Protein AF-A0A8J2P8A8-F1 (afdb_monomer_lite)

pLDDT: mean 74.25, std 21.86, range [25.53, 98.62]

Structure (mmCIF, N/CA/C/O backbone):
data_AF-A0A8J2P8A8-F1
#
_entry.id   AF-A0A8J2P8A8-F1
#
loop_
_atom_site.group_PDB
_atom_site.id
_atom_site.type_symbol
_atom_site.label_atom_id
_atom_site.label_alt_id
_atom_site.label_comp_id
_atom_site.label_asym_id
_atom_site.label_entity_id
_atom_site.label_seq_id
_atom_site.pdbx_PDB_ins_code
_atom_site.Cartn_x
_atom_site.Cartn_y
_atom_site.Cartn_z
_atom_site.occupancy
_atom_site.B_iso_or_equiv
_atom_site.auth_seq_id
_atom_site.auth_comp_id
_atom_site.auth_asym_id
_atom_site.auth_atom_id
_atom_site.pdbx_PDB_model_num
ATOM 1 N N . MET A 1 1 ? 5.518 -0.922 23.453 1.00 39.34 1 MET A N 1
ATOM 2 C CA . MET A 1 1 ? 4.844 -0.496 22.209 1.00 39.34 1 MET A CA 1
ATOM 3 C C . MET A 1 1 ? 5.432 0.831 21.753 1.00 39.34 1 MET A C 1
ATOM 5 O O . MET A 1 1 ? 5.135 1.840 22.373 1.00 39.34 1 MET A O 1
ATOM 9 N N . ARG A 1 2 ? 6.312 0.827 20.741 1.00 40.75 2 ARG A N 1
ATOM 10 C CA . ARG A 1 2 ? 6.844 2.046 20.090 1.00 40.75 2 ARG A CA 1
ATOM 11 C C . ARG A 1 2 ? 6.276 2.257 18.673 1.00 40.75 2 ARG A C 1
ATOM 13 O O . ARG A 1 2 ? 6.610 3.237 18.029 1.00 40.75 2 ARG A O 1
ATOM 20 N N . LEU A 1 3 ? 5.409 1.358 18.199 1.00 42.31 3 LEU A N 1
ATOM 21 C CA . LEU A 1 3 ? 4.824 1.392 16.853 1.00 42.31 3 LEU A CA 1
ATOM 22 C C . LEU A 1 3 ? 3.958 2.647 16.571 1.00 42.31 3 LEU A C 1
ATOM 24 O O . LEU A 1 3 ? 4.123 3.218 15.496 1.00 42.31 3 LEU A O 1
ATOM 28 N N . PRO A 1 4 ? 3.128 3.153 17.516 1.00 45.84 4 PRO A N 1
ATOM 29 C CA . PRO A 1 4 ? 2.368 4.397 17.311 1.00 45.84 4 PRO A CA 1
ATOM 30 C C . PRO A 1 4 ? 3.275 5.621 17.123 1.00 45.84 4 PRO A C 1
ATOM 32 O O . PRO A 1 4 ? 3.026 6.454 16.253 1.00 45.84 4 PRO A O 1
ATOM 35 N N . ILE A 1 5 ? 4.384 5.649 17.872 1.00 45.84 5 ILE A N 1
ATOM 36 C CA . ILE A 1 5 ? 5.372 6.730 17.860 1.00 45.84 5 ILE A CA 1
ATOM 37 C C . ILE A 1 5 ? 6.007 6.837 16.472 1.00 45.84 5 ILE A C 1
ATOM 39 O O . ILE A 1 5 ? 6.039 7.919 15.906 1.00 45.84 5 ILE A O 1
ATOM 43 N N . TYR A 1 6 ? 6.448 5.728 15.870 1.00 48.53 6 TYR A N 1
ATOM 44 C CA . TYR A 1 6 ? 7.052 5.777 14.534 1.00 48.53 6 TYR A CA 1
ATOM 45 C C . TYR A 1 6 ? 6.039 6.122 13.430 1.00 48.53 6 TYR A C 1
ATOM 47 O O . TYR A 1 6 ? 6.411 6.827 12.500 1.00 48.53 6 TYR A O 1
ATOM 55 N N . CYS A 1 7 ? 4.772 5.691 13.533 1.00 51.53 7 CYS A N 1
ATOM 56 C CA . CYS A 1 7 ? 3.727 5.998 12.538 1.00 51.53 7 CYS A CA 1
ATOM 57 C C . CYS A 1 7 ? 3.516 7.501 12.442 1.00 51.53 7 CYS A C 1
ATOM 59 O O . CYS A 1 7 ? 3.570 8.084 11.363 1.00 51.53 7 CYS A O 1
ATOM 61 N N . LEU A 1 8 ? 3.302 8.125 13.596 1.00 53.50 8 LEU A N 1
ATOM 62 C CA . LEU A 1 8 ? 2.947 9.530 13.665 1.00 53.50 8 LEU A CA 1
ATOM 63 C C . LEU A 1 8 ? 4.182 10.428 13.560 1.00 53.50 8 LEU A C 1
ATOM 65 O O . LEU A 1 8 ? 4.055 11.521 13.029 1.00 53.50 8 LEU A O 1
ATOM 69 N N . LEU A 1 9 ? 5.378 9.964 13.947 1.00 50.50 9 LEU A N 1
ATOM 70 C CA . LEU A 1 9 ? 6.632 10.669 13.657 1.00 50.50 9 LEU A CA 1
ATOM 71 C C . LEU A 1 9 ? 6.962 10.674 12.163 1.00 50.50 9 LEU A C 1
ATOM 73 O O . LEU A 1 9 ? 7.309 11.729 11.652 1.00 50.50 9 LEU A O 1
ATOM 77 N N . LEU A 1 10 ? 6.789 9.557 11.444 1.00 54.47 10 LEU A N 1
ATOM 78 C CA . LEU A 1 10 ? 6.941 9.539 9.984 1.00 54.47 10 LEU A CA 1
ATOM 79 C C . LEU A 1 10 ? 5.913 10.462 9.322 1.00 54.47 10 LEU A C 1
ATOM 81 O O . LEU A 1 10 ? 6.274 11.245 8.452 1.00 54.47 10 LEU A O 1
ATOM 85 N N . ILE A 1 11 ? 4.653 10.450 9.770 1.00 53.69 11 ILE A N 1
ATOM 86 C CA . ILE A 1 11 ? 3.624 11.385 9.279 1.00 53.69 11 ILE A CA 1
ATOM 87 C C . ILE A 1 11 ? 3.986 12.843 9.617 1.00 53.69 11 ILE A C 1
ATOM 89 O O . ILE A 1 11 ? 3.826 13.714 8.764 1.00 53.69 11 ILE A O 1
ATOM 93 N N . ALA A 1 12 ? 4.521 13.116 10.812 1.00 51.66 12 ALA A N 1
ATOM 94 C CA . ALA A 1 12 ? 4.994 14.439 11.226 1.00 51.66 12 ALA A CA 1
ATOM 95 C C . ALA A 1 12 ? 6.202 14.911 10.403 1.00 51.66 12 ALA A C 1
ATOM 97 O O . ALA A 1 12 ? 6.305 16.083 10.057 1.00 51.66 12 ALA A O 1
ATOM 98 N N . GLU A 1 13 ? 7.133 14.018 10.080 1.00 54.91 13 GLU A N 1
ATOM 99 C CA . GLU A 1 13 ? 8.272 14.314 9.211 1.00 54.91 13 GLU A CA 1
ATOM 100 C C . GLU A 1 13 ? 7.805 14.583 7.776 1.00 54.91 13 GLU A C 1
ATOM 102 O O . GLU A 1 13 ? 8.268 15.532 7.142 1.00 54.91 13 GLU A O 1
ATOM 107 N N . ILE A 1 14 ? 6.826 13.816 7.280 1.00 54.69 14 ILE A N 1
ATOM 108 C CA . ILE A 1 14 ? 6.207 14.040 5.965 1.00 54.69 14 ILE A CA 1
ATOM 109 C C . ILE A 1 14 ? 5.464 15.377 5.922 1.00 54.69 14 ILE A C 1
ATOM 111 O O . ILE A 1 14 ? 5.532 16.058 4.892 1.00 54.69 14 ILE A O 1
ATOM 115 N N . SER A 1 15 ? 4.772 15.754 7.004 1.00 47.81 15 SER A N 1
ATOM 116 C CA . SER A 1 15 ? 4.024 17.012 7.099 1.00 47.81 15 SER A CA 1
ATOM 117 C C . SER A 1 15 ? 4.939 18.232 7.232 1.00 47.81 15 SER A C 1
ATOM 119 O O . SER A 1 15 ? 4.638 19.278 6.666 1.00 47.81 15 SER A O 1
ATOM 121 N N . ARG A 1 16 ? 6.096 18.093 7.895 1.00 48.41 16 ARG A N 1
ATOM 122 C CA . ARG A 1 16 ? 7.114 19.156 8.035 1.00 48.41 16 ARG A CA 1
ATOM 123 C C . ARG A 1 16 ? 7.972 19.368 6.778 1.00 48.41 16 ARG A C 1
ATOM 125 O O . ARG A 1 16 ? 8.680 20.372 6.683 1.00 48.41 16 ARG A O 1
ATOM 132 N N . GLY A 1 17 ? 7.906 18.455 5.806 1.00 47.94 17 GLY A N 1
ATOM 133 C CA . GLY A 1 17 ? 8.702 18.501 4.578 1.00 47.94 17 GLY A CA 1
ATOM 134 C C . GLY A 1 17 ? 10.191 18.186 4.794 1.00 47.94 17 GLY A C 1
ATOM 135 O O . GLY A 1 17 ? 10.681 18.079 5.916 1.00 47.94 17 GLY A O 1
ATOM 136 N N . GLU A 1 18 ? 10.942 18.057 3.692 1.00 39.31 18 GLU A N 1
ATOM 137 C CA . GLU A 1 18 ? 12.341 17.570 3.643 1.00 39.31 18 GLU A CA 1
ATOM 138 C C . GLU A 1 18 ? 13.354 18.349 4.516 1.00 39.31 18 GLU A C 1
ATOM 140 O O . GLU A 1 18 ? 14.490 17.909 4.697 1.00 39.31 18 GLU A O 1
ATOM 145 N N . LYS A 1 19 ? 12.978 19.502 5.085 1.00 36.94 19 LYS A N 1
ATOM 146 C CA . LYS A 1 19 ? 13.887 20.360 5.861 1.00 36.94 19 LYS A CA 1
ATOM 147 C C . LYS A 1 19 ? 14.248 19.797 7.244 1.00 36.94 19 LYS A C 1
ATOM 149 O O . LYS A 1 19 ? 15.328 20.118 7.732 1.00 36.94 19 LYS A O 1
ATOM 154 N N . CYS A 1 20 ? 13.416 18.947 7.854 1.00 35.81 20 CYS A N 1
ATOM 155 C CA . CYS A 1 20 ? 13.686 18.401 9.197 1.00 35.81 20 CYS A CA 1
ATOM 156 C C . CYS A 1 20 ? 14.377 17.026 9.212 1.00 35.81 20 CYS A C 1
ATOM 158 O O . CYS A 1 20 ? 14.917 16.645 10.245 1.00 35.81 20 CYS A O 1
ATOM 160 N N . ALA A 1 21 ? 14.429 16.302 8.090 1.00 38.25 21 ALA A N 1
ATOM 161 C CA . ALA A 1 21 ? 14.907 14.913 8.057 1.00 38.25 21 ALA A CA 1
ATOM 162 C C . ALA A 1 21 ? 16.430 14.741 8.274 1.00 38.25 21 ALA A C 1
ATOM 164 O O . ALA A 1 21 ? 16.909 13.624 8.436 1.00 38.25 21 ALA A O 1
ATOM 165 N N . ARG A 1 22 ? 17.223 15.826 8.277 1.00 33.69 22 ARG A N 1
ATOM 166 C CA . ARG A 1 22 ? 18.700 15.731 8.270 1.00 33.69 22 ARG A CA 1
ATOM 167 C C . ARG A 1 22 ? 19.390 15.703 9.637 1.00 33.69 22 ARG A C 1
ATOM 169 O O . ARG A 1 22 ? 20.612 15.635 9.659 1.00 33.69 22 ARG A O 1
ATOM 176 N N . HIS A 1 23 ? 18.685 15.795 10.763 1.00 33.66 23 HIS A N 1
ATOM 177 C CA . HIS A 1 23 ? 19.351 15.932 12.066 1.00 33.66 23 HIS A CA 1
ATOM 178 C C . HIS A 1 23 ? 18.685 15.068 13.139 1.00 33.66 23 HIS A C 1
ATOM 180 O O . HIS A 1 23 ? 17.826 15.535 13.877 1.00 33.66 23 HIS A O 1
ATOM 186 N N . ILE A 1 24 ? 19.145 13.820 13.265 1.00 37.28 24 ILE A N 1
ATOM 187 C CA . ILE A 1 24 ? 18.797 12.917 14.380 1.00 37.28 24 ILE A CA 1
ATOM 188 C C . ILE A 1 24 ? 19.427 13.378 15.718 1.00 37.28 24 ILE A C 1
ATOM 190 O O . ILE A 1 24 ? 19.115 12.820 16.762 1.00 37.28 24 ILE A O 1
ATOM 194 N N . ASP A 1 25 ? 20.247 14.436 15.730 1.00 35.97 25 ASP A N 1
ATOM 195 C CA . ASP A 1 25 ? 21.112 14.755 16.878 1.00 35.97 25 ASP A CA 1
ATOM 196 C C . ASP A 1 25 ? 20.966 16.174 17.459 1.00 35.97 25 ASP A C 1
ATOM 198 O O . ASP A 1 25 ? 21.873 16.677 18.121 1.00 35.97 25 ASP A O 1
ATOM 202 N N . LYS A 1 26 ? 19.841 16.867 17.231 1.00 31.34 26 LYS A N 1
ATOM 203 C CA . LYS A 1 26 ? 19.578 18.146 17.917 1.00 31.34 26 LYS A CA 1
ATOM 204 C C . LYS A 1 26 ? 18.226 18.151 18.617 1.00 31.34 26 LYS A C 1
ATOM 206 O O . LYS A 1 26 ? 17.211 17.731 18.071 1.00 31.34 26 LYS A O 1
ATOM 211 N N . THR A 1 27 ? 18.282 18.585 19.869 1.00 34.09 27 THR A N 1
ATOM 212 C CA . THR A 1 27 ? 17.218 18.637 20.865 1.00 34.09 27 THR A CA 1
ATOM 213 C C . THR A 1 27 ? 15.916 19.223 20.323 1.00 34.09 27 THR A C 1
ATOM 215 O O . THR A 1 27 ? 15.888 20.160 19.532 1.00 34.09 27 THR A O 1
ATOM 218 N N . GLN A 1 28 ? 14.826 18.635 20.802 1.00 37.31 28 GLN A N 1
ATOM 219 C CA . GLN A 1 28 ? 13.424 18.748 20.399 1.00 37.31 28 GLN A CA 1
ATOM 220 C C . GLN A 1 28 ? 12.779 20.142 20.606 1.00 37.31 28 GLN A C 1
ATOM 222 O O . GLN A 1 28 ? 11.558 20.243 20.676 1.00 37.31 28 GLN A O 1
ATOM 227 N N . GLU A 1 29 ? 13.568 21.212 20.722 1.00 30.61 29 GLU A N 1
ATOM 228 C CA . GLU A 1 29 ? 13.152 22.474 21.353 1.00 30.61 29 GLU A CA 1
ATOM 229 C C . GLU A 1 29 ? 12.800 23.619 20.382 1.00 30.61 29 GLU A C 1
ATOM 231 O O . GLU A 1 29 ? 12.222 24.610 20.809 1.00 30.61 29 GLU A O 1
ATOM 236 N N . GLU A 1 30 ? 13.048 23.498 19.072 1.00 28.97 30 GLU A N 1
ATOM 237 C CA . GLU A 1 30 ? 12.830 24.616 18.124 1.00 28.97 30 GLU A CA 1
ATOM 238 C C . GLU A 1 30 ? 11.544 24.538 17.275 1.00 28.97 30 GLU A C 1
ATOM 240 O O . GLU A 1 30 ? 11.362 25.322 16.348 1.00 28.97 30 GLU A O 1
ATOM 245 N N . CYS A 1 31 ? 10.604 23.637 17.574 1.00 30.72 31 CYS A N 1
ATOM 246 C CA . CYS A 1 31 ? 9.360 23.521 16.796 1.00 30.72 31 CYS A CA 1
ATOM 247 C C . CYS A 1 31 ? 8.116 23.661 17.679 1.00 30.72 31 CYS A C 1
ATOM 249 O O . CYS A 1 31 ? 7.282 22.761 17.767 1.00 30.72 31 CYS A O 1
ATOM 251 N N . SER A 1 32 ? 7.999 24.793 18.367 1.00 30.53 32 SER A N 1
ATOM 252 C CA . SER A 1 32 ? 6.825 25.123 19.172 1.00 30.53 32 SER A CA 1
ATOM 253 C C . SER A 1 32 ? 6.394 26.557 18.912 1.00 30.53 32 SER A C 1
ATOM 255 O O . SER A 1 32 ? 7.078 27.483 19.339 1.00 30.53 32 SER A O 1
ATOM 257 N N . THR A 1 33 ? 5.269 26.734 18.215 1.00 26.45 33 THR A N 1
ATOM 258 C CA . THR A 1 33 ? 4.186 27.681 18.553 1.00 26.45 33 THR A CA 1
ATOM 259 C C . THR A 1 33 ? 3.168 27.742 17.414 1.00 26.45 33 THR A C 1
ATOM 261 O O . THR A 1 33 ? 3.454 28.295 16.363 1.00 26.45 33 THR A O 1
ATOM 264 N N . LEU A 1 34 ? 1.964 27.207 17.638 1.00 27.81 34 LEU A N 1
ATOM 265 C CA . LEU A 1 34 ? 0.709 27.767 17.120 1.00 27.81 34 LEU A CA 1
ATOM 266 C C . LEU A 1 34 ? -0.456 27.186 17.945 1.00 27.81 34 LEU A C 1
ATOM 268 O O . LEU A 1 34 ? -0.485 25.986 18.208 1.00 27.81 34 LEU A O 1
ATOM 272 N N . SER A 1 35 ? -1.364 28.037 18.428 1.00 26.97 35 SER A N 1
ATOM 273 C CA . SER A 1 35 ? -2.482 27.680 19.319 1.00 26.97 35 SER A CA 1
ATOM 274 C C . SER A 1 35 ? -3.809 27.537 18.558 1.00 26.97 35 SER A C 1
ATOM 276 O O . SER A 1 35 ? -4.027 28.229 17.568 1.00 26.97 35 SER A O 1
ATOM 278 N N . ILE A 1 36 ? -4.706 26.662 19.041 1.00 32.62 36 ILE A N 1
ATOM 279 C CA . ILE A 1 36 ? -5.966 26.269 18.371 1.00 32.62 36 ILE A CA 1
ATOM 280 C C . ILE A 1 36 ? -7.191 26.560 19.253 1.00 32.62 36 ILE A C 1
ATOM 282 O O . ILE A 1 36 ? -7.154 26.352 20.470 1.00 32.62 36 ILE A O 1
ATOM 286 N N . SER A 1 37 ? -8.310 26.952 18.624 1.00 31.34 37 SER A N 1
ATOM 287 C CA . SER A 1 37 ? -9.649 26.874 19.223 1.00 31.34 37 SER A CA 1
ATOM 288 C C . SER A 1 37 ? -10.746 26.470 18.220 1.00 31.34 37 SER A C 1
ATOM 290 O O . SER A 1 37 ? -10.860 27.094 17.172 1.00 31.34 37 SER A O 1
ATOM 292 N N . LYS A 1 38 ? -11.625 25.562 18.688 1.00 29.95 38 LYS A N 1
ATOM 293 C CA . LYS A 1 38 ? -12.967 25.128 18.214 1.00 29.95 38 LYS A CA 1
ATOM 294 C C . LYS A 1 38 ? -13.065 24.038 17.125 1.00 29.95 38 LYS A C 1
ATOM 296 O O . LYS A 1 38 ? -12.863 24.277 15.947 1.00 29.95 38 LYS A O 1
ATOM 301 N N . MET A 1 39 ? -13.545 22.867 17.565 1.00 26.52 39 MET A N 1
ATOM 302 C CA . MET A 1 39 ? -14.053 21.745 16.761 1.00 26.52 39 MET A CA 1
ATOM 303 C C . MET A 1 39 ? -15.468 22.030 16.226 1.00 26.52 39 MET A C 1
ATOM 305 O O . MET A 1 39 ? -16.337 22.453 16.992 1.00 26.52 39 MET A O 1
ATOM 309 N N . VAL A 1 40 ? -15.722 21.715 14.953 1.00 27.50 40 VAL A N 1
ATOM 310 C CA . VAL A 1 40 ? -17.071 21.506 14.395 1.00 27.50 40 VAL A CA 1
ATOM 311 C C . VAL A 1 40 ? -17.146 20.073 13.863 1.00 27.50 40 VAL A C 1
ATOM 313 O O . VAL A 1 40 ? -16.200 19.576 13.258 1.00 27.50 40 VAL A O 1
ATOM 316 N N . SER A 1 41 ? -18.257 19.403 14.160 1.00 28.48 41 SER A N 1
ATOM 317 C CA . SER A 1 41 ? -18.579 18.009 13.848 1.00 28.48 41 SER A CA 1
ATOM 318 C C . SER A 1 41 ? -18.417 17.676 12.360 1.00 28.48 41 SER A C 1
ATOM 320 O O . SER A 1 41 ? -19.140 18.197 11.515 1.00 28.48 41 SER A O 1
ATOM 322 N N . ALA A 1 42 ? -17.481 16.775 12.053 1.00 34.09 42 ALA A N 1
ATOM 323 C CA . ALA A 1 42 ? -17.093 16.368 10.699 1.00 34.09 42 ALA A CA 1
ATOM 324 C C . ALA A 1 42 ? -18.065 15.381 10.011 1.00 34.09 42 ALA A C 1
ATOM 326 O O . ALA A 1 42 ? -17.769 14.902 8.918 1.00 34.09 42 ALA A O 1
ATOM 327 N N . GLU A 1 43 ? -19.208 15.058 10.622 1.00 32.03 43 GLU A N 1
ATOM 328 C CA . GLU A 1 43 ? -20.141 14.054 10.085 1.00 32.03 43 GLU A CA 1
ATOM 329 C C . GLU A 1 43 ? -20.986 14.567 8.900 1.00 32.03 43 GLU A C 1
ATOM 331 O O . GLU A 1 43 ? -21.396 13.763 8.066 1.00 32.03 43 GLU A O 1
ATOM 336 N N . ASP A 1 44 ? -21.181 15.884 8.753 1.00 25.53 44 ASP A N 1
ATOM 337 C CA . ASP A 1 44 ? -22.230 16.424 7.867 1.00 25.53 44 ASP A CA 1
ATOM 338 C C . ASP A 1 44 ? -21.798 16.788 6.428 1.00 25.53 44 ASP A C 1
ATOM 340 O O . ASP A 1 44 ? -22.658 17.080 5.599 1.00 25.53 44 ASP A O 1
ATOM 344 N N . ASN A 1 45 ? -20.504 16.739 6.072 1.00 27.08 45 ASN A N 1
ATOM 345 C CA . ASN A 1 45 ? -20.017 17.274 4.781 1.00 27.08 45 ASN A CA 1
ATOM 346 C C . ASN A 1 45 ? -19.306 16.272 3.849 1.00 27.08 45 ASN A C 1
ATOM 348 O O . ASN A 1 45 ? -18.716 16.686 2.847 1.00 27.08 45 ASN A O 1
ATOM 352 N N . LEU A 1 46 ? -19.370 14.958 4.100 1.00 33.72 46 LEU A N 1
ATOM 353 C CA . LEU A 1 46 ? -18.811 13.971 3.164 1.00 33.72 46 LEU A CA 1
ATOM 354 C C . LEU A 1 46 ? -19.719 13.819 1.928 1.00 33.72 46 LEU A C 1
ATOM 356 O O . LEU A 1 46 ? -20.556 12.919 1.854 1.00 33.72 46 LEU A O 1
ATOM 360 N N . LYS A 1 47 ? -19.553 14.694 0.932 1.00 29.84 47 LYS A N 1
ATOM 361 C CA . LYS A 1 47 ? -20.132 14.484 -0.400 1.00 29.84 47 LYS A CA 1
ATOM 362 C C . LYS A 1 47 ? -19.377 13.341 -1.080 1.00 29.84 47 LYS A C 1
ATOM 364 O O . LYS A 1 47 ? -18.265 13.537 -1.562 1.00 29.84 47 LYS A O 1
ATOM 369 N N . LEU A 1 48 ? -19.973 12.145 -1.108 1.00 35.50 48 LEU A N 1
ATOM 370 C CA . LEU A 1 48 ? -19.564 11.100 -2.050 1.00 35.50 48 LEU A CA 1
ATOM 371 C C . LEU A 1 48 ? -19.746 11.675 -3.461 1.00 35.50 48 LEU A C 1
ATOM 373 O O . LEU A 1 48 ? -20.879 11.936 -3.866 1.00 35.50 48 LEU A O 1
ATOM 377 N N . SER A 1 49 ? -18.657 11.906 -4.196 1.00 35.81 49 SER A N 1
ATOM 378 C CA . SER A 1 49 ? -18.778 12.183 -5.628 1.00 35.81 49 SER A CA 1
ATOM 379 C C . SER A 1 49 ? -19.300 10.943 -6.360 1.00 35.81 49 SER A C 1
ATOM 381 O O . SER A 1 49 ? -19.205 9.825 -5.847 1.00 35.81 49 SER A O 1
ATOM 383 N N . GLU A 1 50 ? -19.760 11.130 -7.597 1.00 37.31 50 GLU A N 1
ATOM 384 C CA . GLU A 1 50 ? -20.131 10.036 -8.499 1.00 37.31 50 GLU A CA 1
ATOM 385 C C . GLU A 1 50 ? -19.040 8.955 -8.559 1.00 37.31 50 GLU A C 1
ATOM 387 O O . GLU A 1 50 ? -17.851 9.247 -8.727 1.00 37.31 50 GLU A O 1
ATOM 392 N N 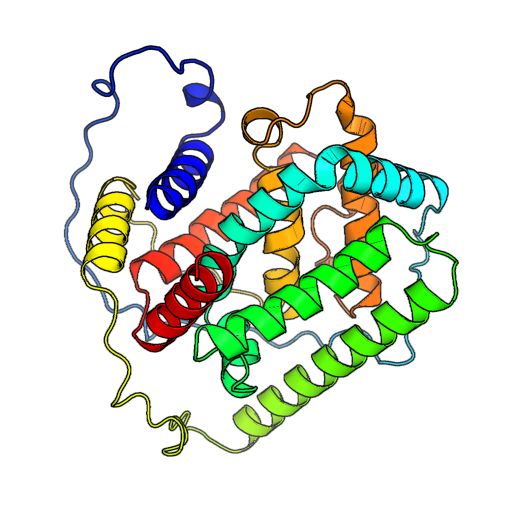. HIS A 1 51 ? -19.470 7.704 -8.381 1.00 44.72 51 HIS A N 1
ATOM 393 C CA . HIS A 1 51 ? -18.653 6.512 -8.554 1.00 44.72 51 HIS A CA 1
ATOM 394 C C . HIS A 1 51 ? -18.225 6.420 -10.019 1.00 44.72 51 HIS A C 1
ATOM 396 O O . HIS A 1 51 ? -19.073 6.377 -10.910 1.00 44.72 51 HIS A O 1
ATOM 402 N N . VAL A 1 52 ? -16.918 6.374 -10.272 1.00 46.88 52 VAL A N 1
ATOM 403 C CA . VAL A 1 52 ? -16.404 5.963 -11.581 1.00 46.88 52 VAL A CA 1
ATOM 404 C C . VAL A 1 52 ? -16.315 4.438 -11.550 1.00 46.88 52 VAL A C 1
ATOM 406 O O . VAL A 1 52 ? -15.555 3.919 -10.725 1.00 46.88 52 VAL A O 1
ATOM 409 N N . PRO A 1 53 ? -17.078 3.714 -12.392 1.00 49.31 53 PRO A N 1
ATOM 410 C CA . PRO A 1 53 ? -17.009 2.262 -12.440 1.00 49.31 53 PRO A CA 1
ATOM 411 C C . PRO A 1 53 ? -15.566 1.816 -12.671 1.00 49.31 53 PRO A C 1
ATOM 413 O O . PRO A 1 53 ? -14.887 2.324 -13.566 1.00 49.31 53 PRO A O 1
ATOM 416 N N . GLY A 1 54 ? -15.097 0.861 -11.868 1.00 55.88 54 GLY A N 1
ATOM 417 C CA . GLY A 1 54 ? -13.836 0.180 -12.149 1.00 55.88 54 GLY A CA 1
ATOM 418 C C . GLY A 1 54 ? -13.876 -0.520 -13.512 1.00 55.88 54 GLY A C 1
ATOM 419 O O . GLY A 1 54 ? -14.948 -0.761 -14.074 1.00 55.88 54 GLY A O 1
ATOM 420 N N . ALA A 1 55 ? -12.708 -0.859 -14.060 1.00 59.00 55 ALA A N 1
ATOM 421 C CA . ALA A 1 55 ? -12.642 -1.586 -15.326 1.00 59.00 55 ALA A CA 1
ATOM 422 C C . ALA A 1 55 ? -13.449 -2.906 -15.241 1.00 59.00 55 ALA A C 1
ATOM 424 O O . ALA A 1 55 ? -13.393 -3.580 -14.206 1.00 59.00 55 ALA A O 1
ATOM 425 N N . PRO A 1 56 ? -14.189 -3.296 -16.300 1.00 63.88 56 PRO A N 1
ATOM 426 C CA . PRO A 1 56 ? -14.996 -4.514 -16.285 1.00 63.88 56 PRO A CA 1
ATOM 427 C C . PRO A 1 56 ? -14.124 -5.753 -16.052 1.00 63.88 56 PRO A C 1
ATOM 429 O O . PRO A 1 56 ? -12.944 -5.767 -16.396 1.00 63.88 56 PRO A O 1
ATOM 432 N N . GLU A 1 57 ? -14.713 -6.827 -15.524 1.00 64.44 57 GLU A N 1
ATOM 433 C CA . GLU A 1 57 ? -14.010 -8.087 -15.222 1.00 64.44 57 GLU A CA 1
ATOM 434 C C . GLU A 1 57 ? -13.236 -8.643 -16.433 1.00 64.44 57 GLU A C 1
ATOM 436 O O . GLU A 1 57 ? -12.121 -9.143 -16.293 1.00 64.44 57 GLU A O 1
ATOM 441 N N . THR A 1 58 ? -13.785 -8.459 -17.638 1.00 73.38 58 THR A N 1
ATOM 442 C CA . THR A 1 58 ? -13.200 -8.883 -18.919 1.00 73.38 58 THR A CA 1
ATOM 443 C C . THR A 1 58 ? -12.086 -7.972 -19.438 1.00 73.38 58 THR A C 1
ATOM 445 O O . THR A 1 58 ? -11.532 -8.244 -20.505 1.00 73.38 58 THR A O 1
ATOM 448 N N . ALA A 1 59 ? -11.782 -6.860 -18.761 1.00 75.62 59 ALA A N 1
ATOM 449 C CA . ALA A 1 59 ? -10.715 -5.961 -19.179 1.00 75.62 59 ALA A CA 1
ATOM 450 C C . ALA A 1 59 ? -9.359 -6.685 -19.129 1.00 75.62 59 ALA A C 1
ATOM 452 O O . ALA A 1 59 ? -9.100 -7.426 -18.171 1.00 75.62 59 ALA A O 1
ATOM 453 N N . PRO A 1 60 ? -8.472 -6.461 -20.116 1.00 87.88 60 PRO A N 1
ATOM 454 C CA . PRO A 1 60 ? -7.143 -7.059 -20.105 1.00 87.88 60 PRO A CA 1
ATOM 455 C C . PRO A 1 60 ? -6.408 -6.724 -18.799 1.00 87.88 60 PRO A C 1
ATOM 457 O O . PRO A 1 60 ? -6.606 -5.663 -18.209 1.00 87.88 60 PRO A O 1
ATOM 460 N N . LEU A 1 61 ? -5.578 -7.652 -18.316 1.00 89.44 61 LEU A N 1
ATOM 461 C CA . LEU A 1 61 ? -4.794 -7.438 -17.093 1.00 89.44 61 LEU A CA 1
ATOM 462 C C . LEU A 1 61 ? -3.622 -6.484 -17.327 1.00 89.44 61 LEU A C 1
ATOM 464 O O . LEU A 1 61 ? -3.256 -5.733 -16.430 1.00 89.44 61 LEU A O 1
ATOM 468 N N . PHE A 1 62 ? -3.056 -6.500 -18.534 1.00 94.06 62 PHE A N 1
ATOM 469 C CA . PHE A 1 62 ? -1.943 -5.640 -18.905 1.00 94.06 62 PHE A CA 1
ATOM 470 C C . PHE A 1 62 ? -2.437 -4.444 -19.721 1.00 94.06 62 PHE A C 1
ATOM 472 O O . PHE A 1 62 ? -3.147 -4.639 -20.713 1.00 94.06 62 PHE A O 1
ATOM 479 N N . PRO A 1 63 ? -2.074 -3.215 -19.328 1.00 92.19 63 PRO A N 1
ATOM 480 C CA . PRO A 1 63 ? -2.439 -2.021 -20.074 1.00 92.19 63 PRO A CA 1
ATOM 481 C C . PRO A 1 63 ? -1.597 -1.859 -21.353 1.00 92.19 63 PRO A C 1
ATOM 483 O O . PRO A 1 63 ? -0.501 -2.412 -21.442 1.00 92.19 63 PRO A O 1
ATOM 486 N N . PRO A 1 64 ? -2.029 -1.030 -22.324 1.00 91.75 64 PRO A N 1
ATOM 487 C CA . PRO A 1 64 ? -1.255 -0.768 -23.545 1.00 91.75 64 PRO A CA 1
ATOM 488 C C . PRO A 1 64 ? 0.126 -0.141 -23.302 1.00 91.75 64 PRO A C 1
ATOM 490 O O . PRO A 1 64 ? 1.015 -0.263 -24.136 1.00 91.75 64 PRO A O 1
ATOM 493 N N . TRP A 1 65 ? 0.293 0.547 -22.172 1.00 92.38 65 TRP A N 1
ATOM 494 C CA . TRP A 1 65 ? 1.538 1.187 -21.739 1.00 92.38 65 TRP A CA 1
ATOM 495 C C . TRP A 1 65 ? 2.401 0.281 -20.844 1.00 92.38 65 TRP A C 1
ATOM 497 O O . TRP A 1 65 ? 3.341 0.768 -20.220 1.00 92.38 65 TRP A O 1
ATOM 507 N N . PHE A 1 66 ? 2.076 -1.012 -20.743 1.00 95.19 66 PHE A N 1
ATOM 508 C CA . PHE A 1 66 ? 2.855 -1.981 -19.978 1.00 95.19 66 PHE A CA 1
ATOM 509 C C . PHE A 1 66 ? 4.280 -2.124 -20.530 1.00 95.19 66 PHE A C 1
ATOM 511 O O . PHE A 1 66 ? 4.468 -2.469 -21.697 1.00 95.19 66 PHE A O 1
ATOM 518 N N . ASP A 1 67 ? 5.271 -1.911 -19.666 1.00 96.62 67 ASP A N 1
ATOM 519 C CA . ASP A 1 67 ? 6.684 -2.150 -19.944 1.00 96.62 67 ASP A CA 1
ATOM 520 C C . ASP A 1 67 ? 7.178 -3.309 -19.066 1.00 96.62 67 ASP A C 1
ATOM 522 O O . ASP A 1 67 ? 7.292 -3.199 -17.841 1.00 96.62 67 ASP A O 1
ATOM 526 N N . LEU A 1 68 ? 7.450 -4.448 -19.707 1.00 97.31 68 LEU A N 1
ATOM 527 C CA . LEU A 1 68 ? 7.843 -5.683 -19.028 1.00 97.31 68 LEU A CA 1
ATOM 528 C C . LEU A 1 68 ? 9.163 -5.540 -18.262 1.00 97.31 68 LEU A C 1
ATOM 530 O O . LEU A 1 68 ? 9.282 -6.027 -17.137 1.00 97.31 68 LEU A O 1
ATOM 534 N N . GLU A 1 69 ? 10.155 -4.886 -18.858 1.00 97.62 69 GLU A N 1
ATOM 535 C CA . GLU A 1 69 ? 11.487 -4.766 -18.262 1.00 97.62 69 GLU A CA 1
ATOM 536 C C . GLU A 1 69 ? 11.465 -3.799 -17.078 1.00 97.62 69 GLU A C 1
ATOM 538 O O . GLU A 1 69 ? 12.110 -4.031 -16.049 1.00 97.62 69 GLU A O 1
ATOM 543 N N . LEU A 1 70 ? 10.652 -2.747 -17.170 1.00 96.69 70 LEU A N 1
ATOM 544 C CA . LEU A 1 70 ? 10.434 -1.828 -16.065 1.00 96.69 70 LEU A CA 1
ATOM 545 C C . LEU A 1 70 ? 9.639 -2.480 -14.923 1.00 96.69 70 LEU A C 1
ATOM 547 O O . LEU A 1 70 ? 9.985 -2.293 -13.755 1.00 96.69 70 LEU A O 1
ATOM 551 N N . ALA A 1 71 ? 8.626 -3.292 -15.234 1.00 97.88 71 ALA A N 1
ATOM 552 C CA . ALA A 1 71 ? 7.895 -4.056 -14.225 1.00 97.88 71 ALA A CA 1
ATOM 553 C C . ALA A 1 71 ? 8.801 -5.064 -13.497 1.00 97.88 71 ALA A C 1
ATOM 555 O O . ALA A 1 71 ? 8.767 -5.128 -12.268 1.00 97.88 71 ALA A O 1
ATOM 556 N N . ARG A 1 72 ? 9.668 -5.782 -14.225 1.00 98.38 72 ARG A N 1
ATOM 557 C CA . ARG A 1 72 ? 10.685 -6.677 -13.640 1.00 98.38 72 ARG A CA 1
ATOM 558 C C . ARG A 1 72 ? 11.695 -5.925 -12.779 1.00 98.38 72 ARG A C 1
ATOM 560 O O . ARG A 1 72 ? 11.975 -6.354 -11.665 1.00 98.38 72 ARG A O 1
ATOM 567 N N . THR A 1 73 ? 12.153 -4.756 -13.229 1.00 98.38 73 THR A N 1
ATOM 568 C CA . THR A 1 73 ? 12.979 -3.851 -12.407 1.00 98.38 73 THR A CA 1
ATOM 569 C C . THR A 1 73 ? 12.264 -3.498 -11.093 1.00 98.38 73 THR A C 1
ATOM 571 O O . THR A 1 73 ? 12.877 -3.461 -10.026 1.00 98.38 73 THR A O 1
ATOM 574 N N . GLY A 1 74 ? 10.947 -3.280 -11.145 1.00 98.25 74 GLY A N 1
ATOM 575 C CA . GLY A 1 74 ? 10.118 -3.073 -9.959 1.00 98.25 74 GLY A CA 1
ATOM 576 C C . GLY A 1 74 ? 10.020 -4.289 -9.043 1.00 98.25 74 GLY A C 1
ATOM 577 O O . GLY A 1 74 ? 10.056 -4.125 -7.824 1.00 98.25 74 GLY A O 1
ATOM 578 N N . GLN A 1 75 ? 9.933 -5.498 -9.602 1.00 98.62 75 GLN A N 1
ATOM 579 C CA . GLN A 1 75 ? 9.947 -6.749 -8.837 1.00 98.62 75 GLN A CA 1
ATOM 580 C C . GLN A 1 75 ? 11.291 -6.957 -8.130 1.00 98.62 75 GLN A C 1
ATOM 582 O O . GLN A 1 75 ? 11.316 -7.271 -6.942 1.00 98.62 75 GLN A O 1
ATOM 587 N N . GLU A 1 76 ? 12.410 -6.697 -8.811 1.00 98.50 76 GLU A N 1
ATOM 588 C CA . GLU A 1 76 ? 13.751 -6.747 -8.215 1.00 98.50 76 GLU A CA 1
ATOM 589 C C . GLU A 1 76 ? 13.894 -5.758 -7.053 1.00 98.50 76 GLU A C 1
ATOM 591 O O . GLU A 1 76 ? 14.350 -6.133 -5.969 1.00 98.50 76 GLU A O 1
ATOM 596 N N . PHE A 1 77 ? 13.447 -4.512 -7.245 1.00 98.56 77 PHE A N 1
ATOM 597 C CA . PHE A 1 77 ? 13.422 -3.505 -6.184 1.00 98.56 77 PHE A CA 1
ATOM 598 C C . PHE A 1 77 ? 12.548 -3.948 -5.003 1.00 98.56 77 PHE A C 1
ATOM 600 O O . PHE A 1 77 ? 12.977 -3.862 -3.849 1.00 98.56 77 PHE A O 1
ATOM 607 N N . ALA A 1 78 ? 11.342 -4.454 -5.276 1.00 98.19 78 ALA A N 1
ATOM 608 C CA . ALA A 1 78 ? 10.407 -4.888 -4.245 1.00 98.19 78 ALA A CA 1
ATOM 609 C C . ALA A 1 78 ? 10.946 -6.071 -3.430 1.00 98.19 78 ALA A C 1
ATOM 611 O O . ALA A 1 78 ? 10.809 -6.085 -2.208 1.00 98.19 78 ALA A O 1
ATOM 612 N N . CYS A 1 79 ? 11.599 -7.032 -4.087 1.00 98.12 79 CYS A N 1
ATOM 613 C CA . CYS A 1 79 ? 12.271 -8.152 -3.435 1.00 98.12 79 CYS A CA 1
ATOM 614 C C . CYS A 1 79 ? 13.462 -7.681 -2.588 1.00 98.12 79 CYS A C 1
ATOM 616 O O . CYS A 1 79 ? 13.613 -8.102 -1.440 1.00 98.12 79 CYS A O 1
ATOM 618 N N . LYS A 1 80 ? 14.282 -6.761 -3.112 1.00 98.06 80 LYS A N 1
ATOM 619 C CA . LYS A 1 80 ? 15.444 -6.203 -2.403 1.00 98.06 80 LYS A CA 1
ATOM 620 C C . LYS A 1 80 ? 15.055 -5.444 -1.133 1.00 98.06 80 LYS A C 1
ATOM 622 O O . LYS A 1 80 ? 15.715 -5.603 -0.108 1.00 98.06 80 LYS A O 1
ATOM 627 N N . TYR A 1 81 ? 13.991 -4.644 -1.194 1.00 97.50 81 TYR A N 1
ATOM 628 C CA . TYR A 1 81 ? 13.504 -3.816 -0.083 1.00 97.50 81 TYR A CA 1
ATOM 629 C C . TYR A 1 81 ? 12.268 -4.395 0.611 1.00 97.50 81 TYR A C 1
ATOM 631 O O . TYR A 1 81 ? 11.513 -3.665 1.254 1.00 97.50 81 TYR A O 1
ATOM 639 N N . PHE A 1 82 ? 12.039 -5.707 0.501 1.00 95.88 82 PHE A N 1
ATOM 640 C CA . PHE A 1 82 ? 10.798 -6.336 0.953 1.00 95.88 82 PHE A CA 1
ATOM 641 C C . PHE A 1 82 ? 10.470 -6.024 2.419 1.00 95.88 82 PHE A C 1
ATOM 643 O O . PHE A 1 82 ? 9.347 -5.636 2.731 1.00 95.88 82 PHE A O 1
ATOM 650 N N . ALA A 1 83 ? 11.450 -6.126 3.321 1.00 92.94 83 ALA A N 1
ATOM 651 C CA . ALA A 1 83 ? 11.243 -5.848 4.742 1.00 92.94 83 ALA A CA 1
ATOM 652 C C . ALA A 1 83 ? 10.878 -4.375 5.006 1.00 92.94 83 ALA A C 1
ATOM 654 O O . ALA A 1 83 ? 9.990 -4.089 5.812 1.00 92.94 83 ALA A O 1
ATOM 655 N N . GLN A 1 84 ? 11.529 -3.445 4.304 1.00 93.81 84 GLN A N 1
ATOM 656 C CA . GLN A 1 84 ? 11.281 -2.006 4.396 1.00 93.81 84 GLN A CA 1
ATOM 657 C C . GLN A 1 84 ? 9.890 -1.654 3.863 1.00 93.81 84 GLN A C 1
ATOM 659 O O . GLN A 1 84 ? 9.163 -0.890 4.495 1.00 93.81 84 GLN A O 1
ATOM 664 N N . LEU A 1 85 ? 9.493 -2.257 2.739 1.00 95.06 85 LEU A N 1
ATOM 665 C CA . LEU A 1 85 ? 8.167 -2.088 2.151 1.00 95.06 85 LEU A CA 1
ATOM 666 C C . LEU A 1 85 ? 7.079 -2.694 3.042 1.00 95.06 85 LEU A C 1
ATOM 668 O O . LEU A 1 85 ? 6.070 -2.047 3.280 1.00 95.06 85 LEU A O 1
ATOM 672 N N . VAL A 1 86 ? 7.278 -3.887 3.611 1.00 91.56 86 VAL A N 1
ATOM 673 C CA . VAL A 1 86 ? 6.326 -4.474 4.573 1.00 91.56 86 VAL A CA 1
ATOM 674 C C . VAL A 1 86 ? 6.160 -3.573 5.795 1.00 91.56 86 VAL A C 1
ATOM 676 O O . VAL A 1 86 ? 5.030 -3.323 6.215 1.00 91.56 86 VAL A O 1
ATOM 679 N N . PHE A 1 87 ? 7.261 -3.043 6.336 1.00 89.62 87 PHE A N 1
ATOM 680 C CA . PHE A 1 87 ? 7.199 -2.071 7.423 1.00 89.62 87 PHE A CA 1
ATOM 681 C C . PHE A 1 87 ? 6.394 -0.835 7.003 1.00 89.62 87 PHE A C 1
ATOM 683 O O . PHE A 1 87 ? 5.413 -0.503 7.662 1.00 89.62 87 PHE A O 1
ATOM 690 N N . ALA A 1 88 ? 6.723 -0.215 5.867 1.00 91.44 88 ALA A N 1
ATOM 691 C CA . ALA A 1 88 ? 5.995 0.932 5.327 1.00 91.44 88 ALA A CA 1
ATOM 692 C C . ALA A 1 88 ? 4.492 0.649 5.139 1.00 91.44 88 ALA A C 1
ATOM 694 O O . ALA A 1 88 ? 3.656 1.487 5.482 1.00 91.44 88 ALA A O 1
ATOM 695 N N . ASN A 1 89 ? 4.134 -0.545 4.671 1.00 91.88 89 ASN A N 1
ATOM 696 C CA . ASN A 1 89 ? 2.750 -0.946 4.441 1.00 91.88 89 ASN A CA 1
ATOM 697 C C . ASN A 1 89 ? 1.966 -1.065 5.750 1.00 91.88 89 ASN A C 1
ATOM 699 O O . ASN A 1 89 ? 0.841 -0.578 5.826 1.00 91.88 89 ASN A O 1
ATOM 703 N N . ILE A 1 90 ? 2.553 -1.658 6.798 1.00 87.94 90 ILE A N 1
ATOM 704 C CA . ILE A 1 90 ? 1.918 -1.754 8.125 1.00 87.94 90 ILE A CA 1
ATOM 705 C C . ILE A 1 90 ? 1.662 -0.354 8.696 1.00 87.94 90 ILE A C 1
ATOM 707 O O . ILE A 1 90 ? 0.577 -0.087 9.213 1.00 87.94 90 ILE A O 1
ATOM 711 N N . MET A 1 91 ? 2.630 0.557 8.555 1.00 85.75 91 MET A N 1
ATOM 712 C CA . MET A 1 91 ? 2.494 1.934 9.041 1.00 85.75 91 MET A CA 1
ATOM 713 C C . MET A 1 91 ? 1.426 2.708 8.258 1.00 85.75 91 MET A C 1
ATOM 715 O O . MET A 1 91 ? 0.605 3.413 8.840 1.00 85.75 91 MET A O 1
ATOM 719 N N . SER A 1 92 ? 1.387 2.532 6.937 1.00 88.25 92 SER A N 1
ATOM 720 C CA . SER A 1 92 ? 0.415 3.199 6.063 1.00 88.25 92 SER A CA 1
ATOM 721 C C . SER A 1 92 ? -1.001 2.646 6.206 1.00 88.25 92 SER A C 1
ATOM 723 O O . SER A 1 92 ? -1.977 3.378 6.041 1.00 88.25 92 SER A O 1
ATOM 725 N N . LEU A 1 93 ? -1.133 1.360 6.538 1.00 87.94 93 LEU A N 1
ATOM 726 C CA . LEU A 1 93 ? -2.418 0.699 6.741 1.00 87.94 93 LEU A CA 1
ATOM 727 C C . LEU A 1 93 ? -3.206 1.324 7.898 1.00 87.94 93 LEU A C 1
ATOM 729 O O . LEU A 1 93 ? -4.430 1.324 7.853 1.00 87.94 93 LEU A O 1
ATOM 733 N N . VAL A 1 94 ? -2.539 1.914 8.893 1.00 87.38 94 VAL A N 1
ATOM 734 C CA . VAL A 1 94 ? -3.203 2.702 9.944 1.00 87.38 94 VAL A CA 1
ATOM 735 C C . VAL A 1 94 ? -4.006 3.860 9.340 1.00 87.38 94 VAL A C 1
ATOM 737 O O . VAL A 1 94 ? -5.173 4.034 9.680 1.00 87.38 94 VAL A O 1
ATOM 740 N N . GLY A 1 95 ? -3.416 4.606 8.399 1.00 82.06 95 GLY A N 1
ATOM 741 C CA . GLY A 1 95 ? -4.112 5.666 7.662 1.00 82.06 95 GLY A CA 1
ATOM 742 C C . GLY A 1 95 ? -5.223 5.117 6.764 1.00 82.06 95 GLY A C 1
ATOM 743 O O . GLY A 1 95 ? -6.339 5.628 6.783 1.00 82.06 95 GLY A O 1
ATOM 744 N N . GLY A 1 96 ? -4.959 4.016 6.053 1.00 83.12 96 GLY A N 1
ATOM 745 C CA . GLY A 1 96 ? -5.962 3.354 5.210 1.00 83.12 96 GLY A CA 1
ATOM 746 C C . GLY A 1 96 ? -7.160 2.789 5.986 1.00 83.12 96 GLY A C 1
ATOM 747 O O . GLY A 1 96 ? -8.268 2.758 5.468 1.00 83.12 96 GLY A O 1
ATOM 748 N N . LEU A 1 97 ? -6.973 2.364 7.239 1.00 86.31 97 LEU A N 1
ATOM 749 C CA . LEU A 1 97 ? -8.064 1.924 8.114 1.00 86.31 97 LEU A CA 1
ATOM 750 C C . LEU A 1 97 ? -8.799 3.083 8.788 1.00 86.31 97 LEU A C 1
ATOM 752 O O . LEU A 1 97 ? -9.932 2.891 9.223 1.00 86.31 97 LEU A O 1
ATOM 756 N N . ALA A 1 98 ? -8.190 4.266 8.871 1.00 82.00 98 ALA A N 1
ATOM 757 C CA . ALA A 1 98 ? -8.899 5.474 9.275 1.00 82.00 98 ALA A CA 1
ATOM 758 C C . ALA A 1 98 ? -9.852 5.961 8.172 1.00 82.00 98 ALA A C 1
ATOM 760 O O . ALA A 1 98 ? -10.931 6.460 8.482 1.00 82.00 98 ALA A O 1
ATOM 761 N N . ASP A 1 99 ? -9.488 5.759 6.901 1.00 80.50 99 ASP A N 1
ATOM 762 C CA . ASP A 1 99 ? -10.313 6.125 5.751 1.00 80.50 99 ASP A CA 1
ATOM 763 C C . ASP A 1 99 ? -11.660 5.392 5.725 1.00 80.50 99 ASP A C 1
ATOM 765 O O . ASP A 1 99 ? -11.725 4.173 5.584 1.00 80.50 99 ASP A O 1
ATOM 769 N N . LEU A 1 100 ? -12.757 6.139 5.842 1.00 75.06 100 LEU A N 1
ATOM 770 C CA . LEU A 1 100 ? -14.108 5.611 5.992 1.00 75.06 100 LEU A CA 1
ATOM 771 C C . LEU A 1 100 ? -14.554 4.727 4.809 1.00 75.06 100 LEU A C 1
ATOM 773 O O . LEU A 1 100 ? -15.074 3.641 5.078 1.00 75.06 100 LEU A O 1
ATOM 777 N N . PRO A 1 101 ? -14.370 5.103 3.525 1.00 74.31 101 PRO A N 1
ATOM 778 C CA . PRO A 1 101 ? -14.668 4.218 2.398 1.00 74.31 101 PRO A CA 1
ATOM 779 C C . PRO A 1 101 ? -13.916 2.882 2.463 1.00 74.31 101 PRO A C 1
ATOM 781 O O . PRO A 1 101 ? -14.543 1.819 2.402 1.00 74.31 101 PRO A O 1
ATOM 784 N N . THR A 1 102 ? -12.593 2.925 2.648 1.00 78.00 102 THR A N 1
ATOM 785 C CA . THR A 1 102 ? -11.748 1.724 2.748 1.00 78.00 102 THR A CA 1
ATOM 786 C C . THR A 1 102 ? -12.157 0.868 3.943 1.00 78.00 102 THR A C 1
ATOM 788 O O . THR A 1 102 ? -12.357 -0.348 3.834 1.00 78.00 102 THR A O 1
ATOM 791 N N . ARG A 1 103 ? -12.360 1.514 5.092 1.00 79.19 103 ARG A N 1
ATOM 792 C CA . ARG A 1 103 ? -12.800 0.881 6.326 1.00 79.19 103 ARG A CA 1
ATOM 793 C C . ARG A 1 103 ? -14.138 0.181 6.148 1.00 79.19 103 ARG A C 1
ATOM 795 O O . ARG A 1 103 ? -14.234 -0.987 6.505 1.00 79.19 103 ARG A O 1
ATOM 802 N N . ARG A 1 104 ? -15.142 0.829 5.548 1.00 75.62 104 ARG A N 1
ATOM 803 C CA . ARG A 1 104 ? -16.460 0.224 5.278 1.00 75.62 104 ARG A CA 1
ATOM 804 C C . ARG A 1 104 ? -16.340 -1.028 4.413 1.00 75.62 104 ARG A C 1
ATOM 806 O O . ARG A 1 104 ? -16.900 -2.063 4.773 1.00 75.62 104 ARG A O 1
ATOM 813 N N . ALA A 1 105 ? -15.564 -0.970 3.329 1.00 77.31 105 ALA A N 1
ATOM 814 C CA . ALA A 1 105 ? -15.343 -2.115 2.445 1.00 77.31 105 ALA A CA 1
ATOM 815 C C . ALA A 1 105 ? -14.739 -3.320 3.190 1.00 77.31 105 ALA A C 1
ATOM 817 O O . ALA A 1 105 ? -15.144 -4.465 2.985 1.00 77.31 105 ALA A O 1
ATOM 818 N N . ILE A 1 106 ? -13.796 -3.074 4.101 1.00 79.12 106 ILE A N 1
ATOM 819 C CA . ILE A 1 106 ? -13.143 -4.129 4.883 1.00 79.12 106 ILE A CA 1
ATOM 820 C C . ILE A 1 106 ? -14.044 -4.607 6.031 1.00 79.12 106 ILE A C 1
ATOM 822 O O . ILE A 1 106 ? -14.182 -5.816 6.239 1.00 79.12 106 ILE A O 1
ATOM 826 N N . PHE A 1 107 ? -14.670 -3.690 6.767 1.00 73.69 107 PHE A N 1
ATOM 827 C CA . PHE A 1 107 ? -15.475 -3.976 7.953 1.00 73.69 107 PHE A CA 1
ATOM 828 C C . PHE A 1 107 ? -16.683 -4.858 7.629 1.00 73.69 107 PHE A C 1
ATOM 830 O O . PHE A 1 107 ? -16.922 -5.846 8.325 1.00 73.69 107 PHE A O 1
ATOM 837 N N . LEU A 1 108 ? -17.375 -4.589 6.515 1.00 67.94 108 LEU A N 1
ATOM 838 C CA . LEU A 1 108 ? -18.557 -5.351 6.090 1.00 67.94 108 LEU A CA 1
ATOM 839 C C . LEU A 1 108 ? -18.284 -6.839 5.867 1.00 67.94 108 LEU A C 1
ATOM 841 O O . LEU A 1 108 ? -19.170 -7.668 6.057 1.00 67.94 108 LEU A O 1
ATOM 845 N N . THR A 1 109 ? -17.052 -7.208 5.522 1.00 73.25 109 THR A N 1
ATOM 846 C CA . THR A 1 109 ? -16.684 -8.623 5.365 1.00 73.25 109 THR A CA 1
ATOM 847 C C . THR A 1 109 ? -16.646 -9.396 6.687 1.00 73.25 109 THR A C 1
ATOM 849 O O . THR A 1 109 ? -16.562 -10.623 6.665 1.00 73.25 109 THR A O 1
ATOM 852 N N . ARG A 1 110 ? -16.617 -8.695 7.832 1.00 74.06 110 ARG A N 1
ATOM 853 C CA . ARG A 1 110 ? -16.465 -9.251 9.189 1.00 74.06 110 ARG A CA 1
ATOM 854 C C . ARG A 1 110 ? -15.172 -10.049 9.420 1.00 74.06 110 ARG A C 1
ATOM 856 O O . ARG A 1 110 ? -15.079 -10.841 10.357 1.00 74.06 110 ARG A O 1
ATOM 863 N N . LYS A 1 111 ? -14.146 -9.831 8.589 1.00 78.69 111 LYS A N 1
ATOM 864 C CA . LYS A 1 111 ? -12.844 -10.527 8.661 1.00 78.69 111 LYS A CA 1
ATOM 865 C C . LYS A 1 111 ? -11.733 -9.716 9.348 1.00 78.69 111 LYS A C 1
ATOM 867 O O . LYS A 1 111 ? -10.575 -10.080 9.208 1.00 78.69 111 LYS A O 1
ATOM 872 N N . SER A 1 112 ? -12.062 -8.634 10.060 1.00 83.44 112 SER A N 1
ATOM 873 C CA . SER A 1 112 ? -11.062 -7.739 10.686 1.00 83.44 112 SER A CA 1
ATOM 874 C C . SER A 1 112 ? -11.418 -7.244 12.088 1.00 83.44 112 SER A C 1
ATOM 876 O O . SER A 1 112 ? -10.689 -6.433 12.640 1.00 83.44 112 SER A O 1
ATOM 878 N N . ASN A 1 113 ? -12.538 -7.685 12.663 1.00 77.88 113 ASN A N 1
ATOM 879 C CA . ASN A 1 113 ? -13.051 -7.149 13.927 1.00 77.88 113 ASN A CA 1
ATOM 880 C C . ASN A 1 113 ? -12.513 -7.862 15.183 1.00 77.88 113 ASN A C 1
ATOM 882 O O . ASN A 1 113 ? -13.006 -7.615 16.279 1.00 77.88 113 ASN A O 1
ATOM 886 N N . THR A 1 114 ? -11.552 -8.776 15.024 1.00 83.75 114 THR A N 1
ATOM 887 C CA . THR A 1 114 ? -10.795 -9.395 16.121 1.00 83.75 114 THR A CA 1
ATOM 888 C C . THR A 1 114 ? -9.331 -9.564 15.701 1.00 83.75 114 THR A C 1
ATOM 890 O O . THR A 1 114 ? -9.079 -9.707 14.498 1.00 83.75 114 THR A O 1
ATOM 893 N N . PRO A 1 115 ? -8.369 -9.624 16.645 1.00 87.62 115 PRO A N 1
ATOM 894 C CA . PRO A 1 115 ? -6.951 -9.800 16.317 1.00 87.62 115 PRO A CA 1
ATOM 895 C C . PRO A 1 115 ? -6.650 -11.032 15.455 1.00 87.62 115 PRO A C 1
ATOM 897 O O . PRO A 1 115 ? -5.947 -10.932 14.456 1.00 87.62 115 PRO A O 1
ATOM 900 N N . GLU A 1 116 ? -7.246 -12.187 15.771 1.00 87.19 116 GLU A N 1
ATOM 901 C CA . GLU A 1 116 ? -7.041 -13.429 15.009 1.00 87.19 116 GLU A CA 1
ATOM 902 C C . GLU A 1 116 ? -7.554 -13.316 13.561 1.00 87.19 116 GLU A C 1
ATOM 904 O O . GLU A 1 116 ? -6.895 -13.752 12.612 1.00 87.19 116 GLU A O 1
ATOM 909 N N . ARG A 1 117 ? -8.740 -12.720 13.371 1.00 86.75 117 ARG A N 1
ATOM 910 C CA . ARG A 1 117 ? -9.330 -12.527 12.038 1.00 86.75 117 ARG A CA 1
ATOM 911 C C . ARG A 1 117 ? -8.521 -11.518 11.229 1.00 86.75 117 ARG A C 1
ATOM 913 O O . ARG A 1 117 ? -8.214 -11.787 10.069 1.00 86.75 117 ARG A O 1
ATOM 920 N N . ALA A 1 118 ? -8.141 -10.408 11.862 1.00 88.88 118 ALA A N 1
ATOM 921 C CA . ALA A 1 118 ? -7.281 -9.392 11.275 1.00 88.88 118 ALA A CA 1
ATOM 922 C C . ALA A 1 118 ? -5.938 -9.992 10.834 1.00 88.88 118 ALA A C 1
ATOM 924 O O . ALA A 1 118 ? -5.568 -9.834 9.672 1.00 88.88 118 ALA A O 1
ATOM 925 N N . PHE A 1 119 ? -5.267 -10.769 11.693 1.00 90.44 119 PHE A N 1
ATOM 926 C CA . PHE A 1 119 ? -4.022 -11.460 11.347 1.00 90.44 119 PHE A CA 1
ATOM 927 C C . PHE A 1 119 ? -4.183 -12.351 10.111 1.00 90.44 119 PHE A C 1
ATOM 929 O O . PHE A 1 119 ? -3.444 -12.199 9.141 1.00 90.44 119 PHE A O 1
ATOM 936 N N . LYS A 1 120 ? -5.198 -13.228 10.089 1.00 90.19 120 LYS A N 1
ATOM 937 C CA . LYS A 1 120 ? -5.475 -14.107 8.937 1.00 90.19 120 LYS A CA 1
ATOM 938 C C . LYS A 1 120 ? -5.708 -13.320 7.646 1.00 90.19 120 LYS A C 1
ATOM 940 O O . LYS A 1 120 ? -5.204 -13.707 6.593 1.00 90.19 120 LYS A O 1
ATOM 945 N N . ARG A 1 121 ? -6.456 -12.214 7.715 1.00 89.81 121 ARG A N 1
ATOM 946 C CA . ARG A 1 121 ? -6.687 -11.335 6.563 1.00 89.81 121 ARG A CA 1
ATOM 947 C C . ARG A 1 121 ? -5.382 -10.721 6.064 1.00 89.81 121 ARG A C 1
ATOM 949 O O . ARG A 1 121 ? -5.093 -10.836 4.878 1.00 89.81 121 ARG A O 1
ATOM 956 N N . TYR A 1 122 ? -4.620 -10.061 6.932 1.00 90.50 122 TYR A N 1
ATOM 957 C CA . TYR A 1 122 ? -3.425 -9.337 6.499 1.00 90.50 122 TYR A CA 1
ATOM 958 C C . TYR A 1 122 ? -2.294 -10.278 6.087 1.00 90.50 122 TYR A C 1
ATOM 960 O O . TYR A 1 122 ? -1.565 -9.958 5.152 1.00 90.50 122 TYR A O 1
ATOM 968 N N . LEU A 1 123 ? -2.210 -11.472 6.680 1.00 91.56 123 LEU A N 1
ATOM 969 C CA . LEU A 1 123 ? -1.337 -12.538 6.194 1.00 91.56 123 LEU A CA 1
ATOM 970 C C . LEU A 1 123 ? -1.732 -12.981 4.780 1.00 91.56 123 LEU A C 1
ATOM 972 O O . LEU A 1 123 ? -0.865 -13.117 3.924 1.00 91.56 123 LEU A O 1
ATOM 976 N N . SER A 1 124 ? -3.031 -13.150 4.509 1.00 92.00 124 SER A N 1
ATOM 977 C CA . SER A 1 124 ? -3.509 -13.474 3.161 1.00 92.00 124 SER A CA 1
ATOM 978 C C . SER A 1 124 ? -3.159 -12.375 2.153 1.00 92.00 124 SER A C 1
ATOM 980 O O . SER A 1 124 ? -2.665 -12.685 1.073 1.00 92.00 124 SER A O 1
ATOM 982 N N . THR A 1 125 ? -3.323 -11.096 2.506 1.00 92.25 125 THR A N 1
ATOM 983 C CA . THR A 1 125 ? -2.878 -9.973 1.662 1.00 92.25 125 THR A CA 1
ATOM 984 C C . THR A 1 125 ? -1.365 -10.001 1.436 1.00 92.25 125 THR A C 1
ATOM 986 O O . THR A 1 125 ? -0.920 -9.871 0.297 1.00 92.25 125 THR A O 1
ATOM 989 N N . ALA A 1 126 ? -0.572 -10.225 2.488 1.00 92.62 126 ALA A N 1
ATOM 990 C CA . ALA A 1 126 ? 0.881 -10.321 2.385 1.00 92.62 126 ALA A CA 1
ATOM 991 C C . ALA A 1 126 ? 1.319 -11.472 1.468 1.00 92.62 126 ALA A C 1
ATOM 993 O O . ALA A 1 126 ? 2.262 -11.302 0.706 1.00 92.6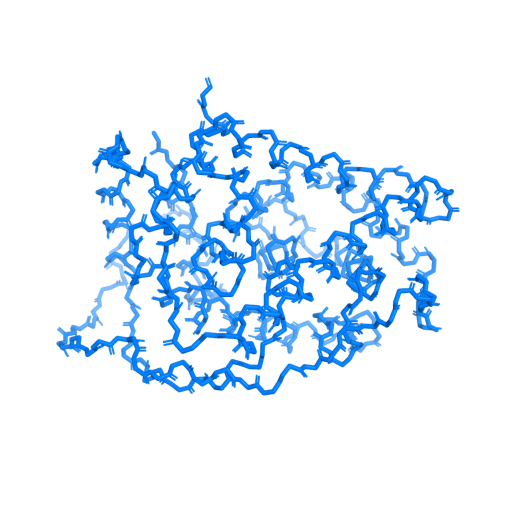2 126 ALA A O 1
ATOM 994 N N . GLN A 1 127 ? 0.616 -12.609 1.483 1.00 94.50 127 GLN A N 1
ATOM 995 C CA . GLN A 1 127 ? 0.875 -13.728 0.572 1.00 94.50 127 GLN A CA 1
ATOM 996 C C . GLN A 1 127 ? 0.618 -13.362 -0.895 1.00 94.50 127 GLN A C 1
ATOM 998 O O . GLN A 1 127 ? 1.435 -13.712 -1.744 1.00 94.50 127 GLN A O 1
ATOM 1003 N N . GLN A 1 128 ? -0.472 -12.642 -1.198 1.00 95.56 128 GLN A N 1
ATOM 1004 C CA . GLN A 1 128 ? -0.744 -12.184 -2.568 1.00 95.56 128 GLN A CA 1
ATOM 1005 C C . GLN A 1 128 ? 0.344 -11.217 -3.046 1.00 95.56 128 GLN A C 1
ATOM 1007 O O . GLN A 1 128 ? 0.942 -11.429 -4.092 1.00 95.56 128 GLN A O 1
ATOM 1012 N N . VAL A 1 129 ? 0.672 -10.205 -2.238 1.00 96.12 129 VAL A N 1
ATOM 1013 C CA . VAL A 1 129 ? 1.701 -9.209 -2.581 1.00 96.12 129 VAL A CA 1
ATOM 1014 C C . VAL A 1 129 ? 3.085 -9.846 -2.702 1.00 96.12 129 VAL A C 1
ATOM 1016 O O . VAL A 1 129 ? 3.834 -9.533 -3.622 1.00 96.12 129 VAL A O 1
ATOM 1019 N N . HIS A 1 130 ? 3.419 -10.785 -1.814 1.00 95.75 130 HIS A N 1
ATOM 1020 C CA . HIS A 1 130 ? 4.654 -11.555 -1.911 1.00 95.75 130 HIS A CA 1
ATOM 1021 C C . HIS A 1 130 ? 4.725 -12.321 -3.235 1.00 95.75 130 HIS A C 1
ATOM 1023 O O . HIS A 1 130 ? 5.767 -12.290 -3.887 1.00 95.75 130 HIS A O 1
ATOM 1029 N N . LEU A 1 131 ? 3.635 -12.983 -3.642 1.00 97.62 131 LEU A N 1
ATOM 1030 C CA . LEU A 1 131 ? 3.549 -13.643 -4.943 1.00 97.62 131 LEU A CA 1
ATOM 1031 C C . LEU A 1 131 ? 3.775 -12.630 -6.070 1.00 97.62 131 LEU A C 1
ATOM 1033 O O . LEU A 1 131 ? 4.635 -12.868 -6.908 1.00 97.62 131 LEU A O 1
ATOM 1037 N N . TRP A 1 132 ? 3.115 -11.469 -6.036 1.00 97.81 132 TRP A N 1
ATOM 1038 C CA . TRP A 1 132 ? 3.252 -10.443 -7.078 1.00 97.81 132 TRP A CA 1
ATOM 1039 C C . TRP A 1 132 ? 4.675 -9.908 -7.252 1.00 97.81 132 TRP A C 1
ATOM 1041 O O . TRP A 1 132 ? 5.041 -9.507 -8.357 1.00 97.81 132 TRP A O 1
ATOM 1051 N N . TYR A 1 133 ? 5.469 -9.893 -6.183 1.00 97.75 133 TYR A N 1
ATOM 1052 C CA . TYR A 1 133 ? 6.862 -9.450 -6.225 1.00 97.75 133 TYR A CA 1
ATOM 1053 C C . TYR A 1 133 ? 7.833 -10.546 -6.671 1.00 97.75 133 TYR A C 1
ATOM 1055 O O . TYR A 1 133 ? 8.812 -10.234 -7.339 1.00 97.75 133 TYR A O 1
ATOM 1063 N N . HIS A 1 134 ? 7.581 -11.808 -6.312 1.00 96.31 134 HIS A N 1
ATOM 1064 C CA . HIS A 1 134 ? 8.556 -12.890 -6.491 1.00 96.31 134 HIS A CA 1
ATOM 1065 C C . HIS A 1 134 ? 8.301 -13.784 -7.708 1.00 96.31 134 HIS A C 1
ATOM 1067 O O . HIS A 1 134 ? 9.245 -14.395 -8.206 1.00 96.31 134 HIS A O 1
ATOM 1073 N N . SER A 1 135 ? 7.057 -13.922 -8.175 1.00 95.00 135 SER A N 1
ATOM 1074 C CA . SER A 1 135 ? 6.777 -14.657 -9.414 1.00 95.00 135 SER A CA 1
ATOM 1075 C C . SER A 1 135 ? 7.037 -13.758 -10.616 1.00 95.00 135 SER A C 1
ATOM 1077 O O . SER A 1 135 ? 6.662 -12.588 -10.569 1.00 95.00 135 SER A O 1
ATOM 1079 N N . ASP A 1 136 ? 7.588 -14.285 -11.714 1.00 95.69 136 ASP A N 1
ATOM 1080 C CA . ASP A 1 136 ? 7.653 -13.523 -12.970 1.00 95.69 136 ASP A CA 1
ATOM 1081 C C . ASP A 1 136 ? 6.250 -12.997 -13.320 1.00 95.69 136 ASP A C 1
ATOM 1083 O O . ASP A 1 136 ? 5.257 -13.711 -13.180 1.00 95.69 136 ASP A O 1
ATOM 1087 N N . ILE A 1 137 ? 6.150 -11.726 -13.708 1.00 95.56 137 ILE A N 1
ATOM 1088 C CA . ILE A 1 137 ? 4.860 -11.069 -13.955 1.00 95.56 137 ILE A CA 1
ATOM 1089 C C . ILE A 1 137 ? 4.048 -11.728 -15.086 1.00 95.56 137 ILE A C 1
ATOM 1091 O O . ILE A 1 137 ? 2.825 -11.603 -15.124 1.00 95.56 137 ILE A O 1
ATOM 1095 N N . LEU A 1 138 ? 4.707 -12.455 -15.995 1.00 95.44 138 LEU A N 1
ATOM 1096 C CA . LEU A 1 138 ? 4.067 -13.231 -17.058 1.00 95.44 138 LEU A CA 1
ATOM 1097 C C . LEU A 1 138 ? 3.729 -14.667 -16.633 1.00 95.44 138 LEU A C 1
ATOM 1099 O O . LEU A 1 138 ? 3.127 -15.408 -17.414 1.00 95.44 138 LEU A O 1
ATOM 1103 N N . ASP A 1 139 ? 4.099 -15.081 -15.419 1.00 95.81 139 ASP A N 1
ATOM 1104 C CA . ASP A 1 139 ? 3.737 -16.391 -14.897 1.00 95.81 139 ASP A CA 1
ATOM 1105 C C . ASP A 1 139 ? 2.205 -16.497 -14.727 1.00 95.81 139 ASP A C 1
ATOM 1107 O O . ASP A 1 139 ? 1.573 -15.595 -14.163 1.00 95.81 139 ASP A O 1
ATOM 1111 N N . PRO A 1 140 ? 1.568 -17.605 -15.155 1.00 94.94 140 PRO A N 1
ATOM 1112 C CA . PRO A 1 140 ? 0.123 -17.781 -15.012 1.00 94.94 140 PRO A CA 1
ATOM 1113 C C . PRO A 1 140 ? -0.395 -17.649 -13.571 1.00 94.94 140 PRO A C 1
ATOM 1115 O O . PRO A 1 140 ? -1.551 -17.273 -13.363 1.00 94.94 140 PRO A O 1
ATOM 1118 N N . SER A 1 141 ? 0.432 -17.954 -12.565 1.00 95.44 141 SER A N 1
ATOM 1119 C CA . SER A 1 141 ? 0.077 -17.788 -11.152 1.00 95.44 141 SER A CA 1
ATOM 1120 C C . SER A 1 141 ? -0.088 -16.321 -10.756 1.00 95.44 141 SER A C 1
ATOM 1122 O O . SER A 1 141 ? -0.983 -16.023 -9.960 1.00 95.44 141 SER A O 1
ATOM 1124 N N . TRP A 1 142 ? 0.689 -15.409 -11.355 1.00 96.25 142 TRP A N 1
ATOM 1125 C CA . TRP A 1 142 ? 0.570 -13.967 -11.142 1.00 96.25 142 TRP A CA 1
ATOM 1126 C C . TRP A 1 142 ? -0.790 -13.469 -11.630 1.00 96.25 142 TRP A C 1
ATOM 1128 O O . TRP A 1 142 ? -1.572 -12.916 -10.854 1.00 96.25 142 TRP A O 1
ATOM 1138 N N . ALA A 1 143 ? -1.124 -13.776 -12.887 1.00 94.06 143 ALA A N 1
ATOM 1139 C CA . ALA A 1 143 ? -2.402 -13.407 -13.491 1.00 94.06 143 ALA A CA 1
ATOM 1140 C C . ALA A 1 143 ? -3.590 -13.994 -12.714 1.00 94.06 143 ALA A C 1
ATOM 1142 O O . ALA A 1 143 ? -4.536 -13.280 -12.391 1.00 94.06 143 ALA A O 1
ATOM 1143 N N . LYS A 1 144 ? -3.514 -15.277 -12.333 1.00 94.56 144 LYS A N 1
ATOM 1144 C CA . LYS A 1 144 ? -4.555 -15.944 -11.539 1.00 94.56 144 LYS A CA 1
ATOM 1145 C C . LYS A 1 144 ? -4.774 -15.272 -10.183 1.00 94.56 144 LYS A C 1
ATOM 1147 O O . LYS A 1 144 ? -5.919 -15.094 -9.763 1.00 94.56 144 LYS A O 1
ATOM 1152 N N . SER A 1 145 ? -3.692 -14.927 -9.489 1.00 96.12 145 SER A N 1
ATOM 1153 C CA . SER A 1 145 ? -3.750 -14.234 -8.201 1.00 96.12 145 SER A CA 1
ATOM 1154 C C . SER A 1 145 ? -4.416 -12.861 -8.343 1.00 96.12 145 SER A C 1
ATOM 1156 O O . SER A 1 145 ? -5.372 -12.569 -7.623 1.00 96.12 145 SER A O 1
ATOM 1158 N N . ILE A 1 146 ? -3.984 -12.057 -9.318 1.00 94.56 146 ILE A N 1
ATOM 1159 C CA . ILE A 1 146 ? -4.541 -10.726 -9.585 1.00 94.56 146 ILE A CA 1
ATOM 1160 C C . ILE A 1 146 ? -6.021 -10.798 -9.966 1.00 94.56 146 ILE A C 1
ATOM 1162 O O . ILE A 1 146 ? -6.820 -10.066 -9.384 1.00 94.56 146 ILE A O 1
ATOM 1166 N N . SER A 1 147 ? -6.415 -11.709 -10.863 1.00 91.81 147 SER A N 1
ATOM 1167 C CA . SER A 1 147 ? -7.823 -11.920 -11.230 1.00 91.81 147 SER A CA 1
ATOM 1168 C C . SER A 1 147 ? -8.680 -12.279 -10.017 1.00 91.81 147 SER A C 1
ATOM 1170 O O . SER A 1 147 ? -9.719 -11.662 -9.804 1.00 91.81 147 SER A O 1
ATOM 1172 N N . THR A 1 148 ? -8.201 -13.183 -9.156 1.00 91.62 148 THR A N 1
ATOM 1173 C CA . THR A 1 148 ? -8.915 -13.559 -7.922 1.00 91.62 148 THR A CA 1
ATOM 1174 C C . THR A 1 148 ? -9.136 -12.344 -7.013 1.00 91.62 148 THR A C 1
ATOM 1176 O O . THR A 1 148 ? -10.208 -12.170 -6.434 1.00 91.62 148 THR A O 1
ATOM 1179 N N . VAL A 1 149 ? -8.127 -11.479 -6.867 1.00 90.94 149 VAL A N 1
ATOM 1180 C CA . VAL A 1 149 ? -8.240 -10.272 -6.034 1.00 90.94 149 VAL A CA 1
ATOM 1181 C C . VAL A 1 149 ? -9.140 -9.217 -6.694 1.00 90.94 149 VAL A C 1
ATOM 1183 O O . VAL A 1 149 ? -9.954 -8.611 -5.995 1.00 90.94 149 VAL A O 1
ATOM 1186 N N . ARG A 1 150 ? -9.076 -9.047 -8.023 1.00 88.44 150 ARG A N 1
ATOM 1187 C CA . ARG A 1 150 ? -9.991 -8.190 -8.799 1.00 88.44 150 ARG A CA 1
ATOM 1188 C C . ARG A 1 150 ? -11.449 -8.617 -8.595 1.00 88.44 150 ARG A C 1
ATOM 1190 O O . ARG A 1 150 ? -12.275 -7.770 -8.271 1.00 88.44 150 ARG A O 1
ATOM 1197 N N . GLU A 1 151 ? -11.756 -9.909 -8.702 1.00 86.44 151 GLU A N 1
ATOM 1198 C CA . GLU A 1 151 ? -13.105 -10.454 -8.477 1.00 86.44 151 GLU A CA 1
ATOM 1199 C C . GLU A 1 151 ? -13.630 -10.127 -7.071 1.00 86.44 151 GLU A C 1
ATOM 1201 O O . GLU A 1 151 ? -14.769 -9.686 -6.911 1.00 86.44 151 GLU A O 1
ATOM 1206 N N . ILE A 1 152 ? -12.786 -10.269 -6.039 1.00 84.25 152 ILE A N 1
ATOM 1207 C CA . ILE A 1 152 ? -13.148 -9.904 -4.661 1.00 84.25 152 ILE A CA 1
ATOM 1208 C C . ILE A 1 152 ? -13.466 -8.407 -4.555 1.00 84.25 152 ILE A C 1
ATOM 1210 O O . ILE A 1 152 ? -14.452 -8.039 -3.912 1.00 84.25 152 ILE A O 1
ATOM 1214 N N . HIS A 1 153 ? -12.650 -7.539 -5.159 1.00 82.88 153 HIS A N 1
ATOM 1215 C CA . HIS A 1 153 ? -12.890 -6.096 -5.129 1.00 82.88 153 HIS A CA 1
ATOM 1216 C C . HIS A 1 153 ? -14.177 -5.710 -5.864 1.00 82.88 153 HIS A C 1
ATOM 1218 O O . HIS A 1 153 ? -14.977 -4.969 -5.294 1.00 82.88 153 HIS A O 1
ATOM 1224 N N . ILE A 1 154 ? -14.421 -6.260 -7.059 1.00 79.56 154 ILE A N 1
ATOM 1225 C CA . ILE A 1 154 ? -15.666 -6.054 -7.820 1.00 79.56 154 ILE A CA 1
ATOM 1226 C C . ILE A 1 154 ? -16.875 -6.498 -6.990 1.00 79.56 154 ILE A C 1
ATOM 1228 O O . ILE A 1 154 ? -17.840 -5.748 -6.851 1.00 79.56 154 ILE A O 1
ATOM 1232 N N . TYR A 1 155 ? -16.809 -7.681 -6.371 1.00 81.00 155 TYR A N 1
ATOM 1233 C CA . TYR A 1 155 ? -17.880 -8.184 -5.512 1.00 81.00 155 TYR A CA 1
ATOM 1234 C C . TYR A 1 155 ? -18.195 -7.223 -4.357 1.00 81.00 155 TYR A C 1
ATOM 1236 O O . TYR A 1 155 ? -19.360 -6.910 -4.109 1.00 81.00 155 TYR A O 1
ATOM 1244 N N . VAL A 1 156 ? -17.170 -6.739 -3.646 1.00 77.44 156 VAL A N 1
ATOM 1245 C CA . VAL A 1 156 ? -17.355 -5.821 -2.509 1.00 77.44 156 VAL A CA 1
ATOM 1246 C C . VAL A 1 156 ? -17.925 -4.476 -2.961 1.00 77.44 156 VAL A C 1
ATOM 1248 O O . VAL A 1 156 ? -18.790 -3.937 -2.271 1.00 77.44 156 VAL A O 1
ATOM 1251 N N . ILE A 1 157 ? -17.484 -3.952 -4.108 1.00 76.25 157 ILE A N 1
ATOM 1252 C CA . ILE A 1 157 ? -18.005 -2.707 -4.691 1.00 76.25 157 ILE A CA 1
ATOM 1253 C C . ILE A 1 157 ? -19.492 -2.861 -5.030 1.00 76.25 157 ILE A C 1
ATOM 1255 O O . ILE A 1 157 ? -20.311 -2.116 -4.498 1.00 76.25 157 ILE A O 1
ATOM 1259 N N . ASN A 1 158 ? -19.862 -3.886 -5.803 1.00 76.50 158 ASN A N 1
ATOM 1260 C CA . ASN A 1 158 ? -21.257 -4.134 -6.185 1.00 76.50 158 ASN A CA 1
ATOM 1261 C C . ASN A 1 158 ? -22.156 -4.356 -4.957 1.00 76.50 158 ASN A C 1
ATOM 1263 O O . ASN A 1 158 ? -23.301 -3.903 -4.905 1.00 76.50 158 ASN A O 1
ATOM 1267 N N . TYR A 1 159 ? -21.637 -5.040 -3.933 1.00 73.50 159 TYR A N 1
ATOM 1268 C CA . TYR A 1 159 ? -22.356 -5.226 -2.678 1.00 73.50 159 TYR A CA 1
ATOM 1269 C C . TYR A 1 159 ? -22.604 -3.889 -1.964 1.00 73.50 159 TYR A C 1
ATOM 1271 O O . TYR A 1 159 ? -23.733 -3.620 -1.555 1.00 73.50 159 TYR A O 1
ATOM 1279 N N . LEU A 1 160 ? -21.590 -3.024 -1.857 1.00 72.31 160 LEU A N 1
ATOM 1280 C CA . LEU A 1 160 ? -21.729 -1.680 -1.282 1.00 72.31 160 LEU A CA 1
ATOM 1281 C C . LEU A 1 160 ? -22.762 -0.827 -2.034 1.00 72.31 160 LEU A C 1
ATOM 1283 O O . LEU A 1 160 ? -23.586 -0.165 -1.402 1.00 72.31 160 LEU A O 1
ATOM 1287 N N . GLU A 1 161 ? -22.761 -0.873 -3.365 1.00 72.31 161 GLU A N 1
ATOM 1288 C CA . GLU A 1 161 ? -23.747 -0.172 -4.195 1.00 72.31 161 GLU A CA 1
ATOM 1289 C C . GLU A 1 161 ? -25.169 -0.685 -3.960 1.00 72.31 161 GLU A C 1
ATOM 1291 O O . GLU A 1 161 ? -26.104 0.106 -3.800 1.00 72.31 161 GLU A O 1
ATOM 1296 N N . SER A 1 162 ? -25.336 -2.008 -3.858 1.00 68.69 162 SER A N 1
ATOM 1297 C CA . SER A 1 162 ? -26.638 -2.615 -3.572 1.00 68.69 162 SER A CA 1
ATOM 1298 C C . SER A 1 162 ? -27.218 -2.130 -2.237 1.00 68.69 162 SER A C 1
ATOM 1300 O O . SER A 1 162 ? -28.414 -1.840 -2.159 1.00 68.69 162 SER A O 1
ATOM 1302 N N . LEU A 1 163 ? -26.375 -1.937 -1.216 1.00 66.44 163 LEU A N 1
ATOM 1303 C CA . LEU A 1 163 ? -26.781 -1.390 0.081 1.00 66.44 163 LEU A CA 1
ATOM 1304 C C . LEU A 1 163 ? -27.178 0.090 -0.012 1.00 66.44 163 LEU A C 1
ATOM 1306 O O . LEU A 1 163 ? -28.201 0.485 0.547 1.00 66.44 163 LEU A O 1
ATOM 1310 N N . ASN A 1 164 ? -26.414 0.899 -0.752 1.00 63.31 164 ASN A N 1
ATOM 1311 C CA . ASN A 1 164 ? -26.727 2.317 -0.959 1.00 63.31 164 ASN A CA 1
ATOM 1312 C C . ASN A 1 164 ? -28.038 2.517 -1.741 1.00 63.31 164 ASN A C 1
ATOM 1314 O O . ASN A 1 164 ? -28.794 3.439 -1.443 1.00 63.31 164 ASN A O 1
ATOM 1318 N N . SER A 1 165 ? -28.338 1.639 -2.705 1.00 54.97 165 SER A N 1
ATOM 1319 C CA . SER A 1 165 ? -29.581 1.692 -3.49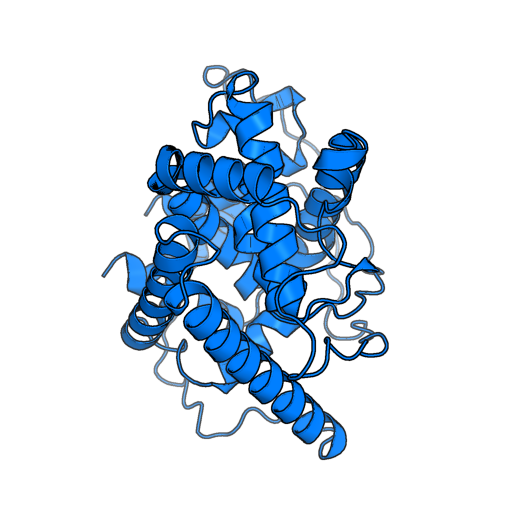1 1.00 54.97 165 SER A CA 1
ATOM 1320 C C . SER A 1 165 ? -30.839 1.288 -2.705 1.00 54.97 165 SER A C 1
ATOM 1322 O O . SER A 1 165 ? -31.947 1.653 -3.093 1.00 54.97 165 SER A O 1
ATOM 1324 N N . THR A 1 166 ? -30.688 0.559 -1.591 1.00 48.94 166 THR A N 1
ATOM 1325 C CA . THR A 1 166 ? -31.811 -0.012 -0.827 1.00 48.94 166 THR A CA 1
ATOM 1326 C C . THR A 1 166 ? -32.076 0.645 0.529 1.00 48.94 166 THR A C 1
ATOM 1328 O O . THR A 1 166 ? -33.141 0.397 1.097 1.00 48.94 166 THR A O 1
ATOM 1331 N N . ALA A 1 167 ? -31.204 1.509 1.068 1.00 42.88 167 ALA A N 1
ATOM 1332 C CA . ALA A 1 167 ? -31.461 2.103 2.382 1.00 42.88 167 ALA A CA 1
ATOM 1333 C C . ALA A 1 167 ? -30.815 3.476 2.625 1.00 42.88 167 ALA A C 1
ATOM 1335 O O . ALA A 1 167 ? -29.603 3.613 2.751 1.00 42.88 167 ALA A O 1
ATOM 1336 N N . SER A 1 168 ? -31.667 4.453 2.953 1.00 39.38 168 SER A N 1
ATOM 1337 C CA . SER A 1 168 ? -31.351 5.666 3.722 1.00 39.38 168 SER A CA 1
ATOM 1338 C C . SER A 1 168 ? -30.935 5.373 5.181 1.00 39.38 168 SER A C 1
ATOM 1340 O O . SER A 1 168 ? -31.192 6.178 6.076 1.00 39.38 168 SER A O 1
ATOM 1342 N N . LYS A 1 169 ? -30.401 4.185 5.484 1.00 39.44 169 LYS A N 1
ATOM 1343 C CA . LYS A 1 169 ? -30.117 3.723 6.846 1.00 39.44 169 LYS A CA 1
ATOM 1344 C C . LYS A 1 169 ? -28.927 2.772 6.824 1.00 39.44 169 LYS A C 1
ATOM 1346 O O . LYS A 1 169 ? -29.101 1.557 6.759 1.00 39.44 169 LYS A O 1
ATOM 1351 N N . PHE A 1 170 ? -27.726 3.325 6.973 1.00 41.34 170 PHE A N 1
ATOM 1352 C CA . PHE A 1 170 ? -26.623 2.605 7.611 1.00 41.34 170 PHE A CA 1
ATOM 1353 C C . PHE A 1 170 ? -27.014 2.353 9.078 1.00 41.34 170 PHE A C 1
ATOM 1355 O O . PHE A 1 170 ? -26.544 3.018 9.991 1.00 41.34 170 PHE A O 1
ATOM 1362 N N . ASN A 1 171 ? -27.927 1.411 9.313 1.00 38.31 171 ASN A N 1
ATOM 1363 C CA . ASN A 1 171 ? -28.025 0.776 10.615 1.00 38.31 171 ASN A CA 1
ATOM 1364 C C . ASN A 1 171 ? -27.026 -0.370 10.592 1.00 38.31 171 ASN A C 1
ATOM 1366 O O . ASN A 1 171 ? -27.233 -1.378 9.914 1.00 38.31 171 ASN A O 1
ATOM 1370 N N . VAL A 1 172 ? -25.924 -0.169 11.313 1.00 42.66 172 VAL A N 1
ATOM 1371 C CA . VAL A 1 172 ? -24.980 -1.215 11.700 1.00 42.66 172 VAL A CA 1
ATOM 1372 C C . VAL A 1 172 ? -25.794 -2.451 12.093 1.00 42.66 172 VAL A C 1
ATOM 1374 O O . VAL A 1 172 ? -26.644 -2.390 12.980 1.00 42.66 172 VAL A O 1
ATOM 1377 N N . ASN A 1 173 ? -25.610 -3.551 11.363 1.00 38.59 173 ASN A N 1
ATOM 1378 C CA . ASN A 1 173 ? -26.354 -4.783 11.600 1.00 38.59 173 ASN A CA 1
ATOM 1379 C C . ASN A 1 173 ? -26.141 -5.229 13.071 1.00 38.59 173 ASN A C 1
ATOM 1381 O O . ASN A 1 173 ? -24.984 -5.329 13.487 1.00 38.59 173 ASN A O 1
ATOM 1385 N N . PRO A 1 174 ? -27.204 -5.508 13.853 1.00 41.56 174 PRO A N 1
ATOM 1386 C CA . PRO A 1 174 ? -27.119 -5.848 15.281 1.00 41.56 174 PRO A CA 1
ATOM 1387 C C . PRO A 1 174 ? -26.303 -7.114 15.610 1.00 41.56 174 PRO A C 1
ATOM 1389 O O . PRO A 1 174 ? -25.971 -7.339 16.771 1.00 41.56 174 PRO A O 1
ATOM 1392 N N . GLU A 1 175 ? -25.914 -7.924 14.619 1.00 44.03 175 GLU A N 1
ATOM 1393 C CA . GLU A 1 175 ? -24.951 -9.023 14.806 1.00 44.03 175 GLU A CA 1
ATOM 1394 C C . GLU A 1 175 ? -23.488 -8.568 14.969 1.00 44.03 175 GLU A C 1
ATOM 1396 O O . GLU A 1 175 ? -22.624 -9.374 15.322 1.00 44.03 175 GLU A O 1
ATOM 1401 N N . ASN A 1 176 ? -23.188 -7.281 14.767 1.00 52.50 176 ASN A N 1
ATOM 1402 C CA . ASN A 1 176 ? -21.934 -6.661 15.194 1.00 52.50 176 ASN A CA 1
ATOM 1403 C C . ASN A 1 176 ? -21.947 -6.466 16.715 1.00 52.50 176 ASN A C 1
ATOM 1405 O O . ASN A 1 176 ? -21.859 -5.338 17.196 1.00 52.50 176 ASN A O 1
ATOM 1409 N N . ASN A 1 177 ? -22.083 -7.546 17.489 1.00 51.28 177 ASN A N 1
ATOM 1410 C CA . ASN A 1 177 ? -22.070 -7.477 18.946 1.00 51.28 177 ASN A CA 1
ATOM 1411 C C . ASN A 1 177 ? -20.638 -7.161 19.428 1.00 51.28 177 ASN A C 1
ATOM 1413 O O . ASN A 1 177 ? -19.902 -8.021 19.901 1.00 51.28 177 ASN A O 1
ATOM 1417 N N . LEU A 1 178 ? -20.231 -5.903 19.247 1.00 60.31 178 LEU A N 1
ATOM 1418 C CA . LEU A 1 178 ? -18.971 -5.299 19.678 1.00 60.31 178 LEU A CA 1
ATOM 1419 C C . LEU A 1 178 ? -18.967 -5.033 21.192 1.00 60.31 178 LEU A C 1
ATOM 1421 O O . LEU A 1 178 ? -18.009 -4.480 21.716 1.00 60.31 178 LEU A O 1
ATOM 1425 N N . THR A 1 179 ? -20.028 -5.435 21.900 1.00 55.53 179 THR A N 1
ATOM 1426 C CA . THR A 1 179 ? -20.259 -5.195 23.333 1.00 55.53 179 THR A CA 1
ATOM 1427 C C . THR A 1 179 ? -19.175 -5.783 24.239 1.00 55.53 179 THR A C 1
ATOM 1429 O O . THR A 1 179 ? -19.014 -5.326 25.366 1.00 55.53 179 THR A O 1
ATOM 1432 N N . GLY A 1 180 ? -18.396 -6.754 23.748 1.00 60.25 180 GLY A N 1
ATOM 1433 C CA . GLY A 1 180 ? -17.237 -7.314 24.447 1.00 60.25 180 GLY A CA 1
ATOM 1434 C C . GLY A 1 180 ? -15.886 -6.676 24.101 1.00 60.25 180 GLY A C 1
ATOM 1435 O O . GLY A 1 180 ? -14.894 -7.024 24.736 1.00 60.25 180 GLY A O 1
ATOM 1436 N N . PHE A 1 181 ? -15.808 -5.782 23.107 1.00 69.38 181 PHE A N 1
ATOM 1437 C CA . PHE A 1 181 ? -14.547 -5.132 22.755 1.00 69.38 181 PHE A CA 1
ATOM 1438 C C . PHE A 1 181 ? -14.224 -4.036 23.770 1.00 69.38 181 PHE A C 1
ATOM 1440 O O . PHE A 1 181 ? -14.990 -3.090 23.945 1.00 69.38 181 PHE A O 1
ATOM 1447 N N . GLN A 1 182 ? -13.077 -4.170 24.426 1.00 74.94 182 GLN A N 1
ATOM 1448 C CA . GLN A 1 182 ? -12.540 -3.173 25.341 1.00 74.94 182 GLN A CA 1
ATOM 1449 C C . GLN A 1 182 ? -11.283 -2.594 24.693 1.00 74.94 182 GLN A C 1
ATOM 1451 O O . GLN A 1 182 ? -10.289 -3.320 24.607 1.00 74.94 182 GLN A O 1
ATOM 1456 N N . PRO A 1 183 ? -11.319 -1.338 24.206 1.00 80.12 183 PRO A N 1
ATOM 1457 C CA . PRO A 1 183 ? -10.146 -0.710 23.623 1.00 80.12 183 PRO A CA 1
ATOM 1458 C C . PRO A 1 183 ? -8.978 -0.727 24.604 1.00 80.12 183 PRO A C 1
ATOM 1460 O O . PRO A 1 183 ? -9.136 -0.422 25.789 1.00 80.12 183 PRO A O 1
ATOM 1463 N N . ASN A 1 184 ? -7.782 -1.030 24.114 1.00 84.19 184 ASN A N 1
ATOM 1464 C CA . ASN A 1 184 ? -6.579 -0.962 24.923 1.00 84.19 184 ASN A CA 1
ATOM 1465 C C . ASN A 1 184 ? -6.278 0.499 25.288 1.00 84.19 184 ASN A C 1
ATOM 1467 O O . ASN A 1 184 ? -5.706 1.256 24.499 1.00 84.19 184 ASN A O 1
ATOM 1471 N N . GLU A 1 185 ? -6.639 0.897 26.509 1.00 85.31 185 GLU A N 1
ATOM 1472 C CA . GLU A 1 185 ? -6.491 2.276 26.989 1.00 85.31 185 GLU A CA 1
ATOM 1473 C C . GLU A 1 185 ? -5.060 2.797 26.845 1.00 85.31 185 GLU A C 1
ATOM 1475 O O . GLU A 1 185 ? -4.846 3.952 26.475 1.00 85.31 185 GLU A O 1
ATOM 1480 N N . ARG A 1 186 ? -4.058 1.943 27.089 1.00 84.62 186 ARG A N 1
ATOM 1481 C CA . ARG A 1 186 ? -2.647 2.324 26.980 1.00 84.62 186 ARG A CA 1
ATOM 1482 C C . ARG A 1 186 ? -2.255 2.615 25.533 1.00 84.62 186 ARG A C 1
ATOM 1484 O O . ARG A 1 186 ? -1.539 3.588 25.294 1.00 84.62 186 ARG A O 1
ATOM 1491 N N . LEU A 1 187 ? -2.698 1.785 24.588 1.00 84.56 187 LEU A N 1
ATOM 1492 C CA . LEU A 1 187 ? -2.465 1.990 23.158 1.00 84.56 187 LEU A CA 1
ATOM 1493 C C . LEU A 1 187 ? -3.099 3.306 22.701 1.00 84.56 187 LEU A C 1
ATOM 1495 O O . LEU A 1 187 ? -2.404 4.153 22.143 1.00 84.56 187 LEU A O 1
ATOM 1499 N N . TRP A 1 188 ? -4.384 3.507 22.996 1.00 85.12 188 TRP A N 1
ATOM 1500 C CA . TRP A 1 188 ? -5.119 4.696 22.561 1.00 85.12 188 TRP A CA 1
ATOM 1501 C C . TRP A 1 188 ? -4.666 5.978 23.250 1.00 85.12 188 TRP A C 1
ATOM 1503 O O . TRP A 1 188 ? -4.665 7.035 22.622 1.00 85.12 188 TRP A O 1
ATOM 1513 N N . THR A 1 189 ? -4.216 5.905 24.504 1.00 82.75 189 THR A N 1
ATOM 1514 C CA . THR A 1 189 ? -3.586 7.047 25.183 1.00 82.75 189 THR A CA 1
ATOM 1515 C C . THR A 1 189 ? -2.311 7.467 24.459 1.00 82.75 189 THR A C 1
ATOM 1517 O O . THR A 1 189 ? -2.153 8.646 24.149 1.00 82.75 189 THR A O 1
ATOM 1520 N N . ALA A 1 190 ? -1.432 6.517 24.119 1.00 81.69 190 ALA A N 1
ATOM 1521 C CA . ALA A 1 190 ? -0.220 6.816 23.355 1.00 81.69 190 ALA A CA 1
ATOM 1522 C C . ALA A 1 190 ? -0.551 7.408 21.974 1.00 81.69 190 ALA A C 1
ATOM 1524 O O . ALA A 1 190 ? 0.030 8.416 21.582 1.00 81.69 190 ALA A O 1
ATOM 1525 N N . PHE A 1 191 ? -1.541 6.837 21.285 1.00 81.19 191 PHE A N 1
ATOM 1526 C CA . PHE A 1 191 ? -1.992 7.307 19.976 1.00 81.19 191 PHE A CA 1
ATOM 1527 C C . PHE A 1 191 ? -2.491 8.760 20.021 1.00 81.19 191 PHE A C 1
ATOM 1529 O O . PHE A 1 191 ? -2.068 9.592 19.222 1.00 81.19 191 PHE A O 1
ATOM 1536 N N . LYS A 1 192 ? -3.330 9.097 21.010 1.00 78.81 192 LYS A N 1
ATOM 1537 C CA . LYS A 1 192 ? -3.829 10.464 21.227 1.00 78.81 192 LYS A CA 1
ATOM 1538 C C . LYS A 1 192 ? -2.711 11.442 21.582 1.00 78.81 192 LYS A C 1
ATOM 1540 O O . LYS A 1 192 ? -2.715 12.562 21.084 1.00 78.81 192 LYS A O 1
ATOM 1545 N N . MET A 1 193 ? -1.752 11.031 22.415 1.00 79.56 193 MET A N 1
ATOM 1546 C CA . MET A 1 193 ? -0.589 11.863 22.747 1.00 79.56 193 MET A CA 1
ATOM 1547 C C . MET A 1 193 ? 0.258 12.179 21.515 1.00 79.56 193 MET A C 1
ATOM 1549 O O . MET A 1 193 ? 0.770 13.287 21.398 1.00 79.56 193 MET A O 1
ATOM 1553 N N . ASP A 1 194 ? 0.427 11.216 20.613 1.00 75.88 194 ASP A N 1
ATOM 1554 C CA . ASP A 1 194 ? 1.199 11.415 19.393 1.00 75.88 194 ASP A CA 1
ATOM 1555 C C . ASP A 1 194 ? 0.431 12.259 18.365 1.00 75.88 194 ASP A C 1
ATOM 1557 O O . ASP A 1 194 ? 1.021 13.165 17.781 1.00 75.88 194 ASP A O 1
ATOM 1561 N N . ILE A 1 195 ? -0.885 12.060 18.223 1.00 72.94 195 ILE A N 1
ATOM 1562 C CA . ILE A 1 195 ? -1.750 12.944 17.424 1.00 72.94 195 ILE A CA 1
ATOM 1563 C C . ILE A 1 195 ? -1.688 14.385 17.945 1.00 72.94 195 ILE A C 1
ATOM 1565 O O . ILE A 1 195 ? -1.549 15.309 17.155 1.00 72.94 195 ILE A O 1
ATOM 1569 N N . ALA A 1 196 ? -1.719 14.594 19.263 1.00 72.56 196 ALA A N 1
ATOM 1570 C CA . ALA A 1 196 ? -1.659 15.931 19.855 1.00 72.56 196 ALA A CA 1
ATOM 1571 C C . ALA A 1 196 ? -0.339 16.679 19.572 1.00 72.56 196 ALA A C 1
ATOM 1573 O O . ALA A 1 196 ? -0.293 17.899 19.699 1.00 72.56 196 ALA A O 1
ATOM 1574 N N . LYS A 1 197 ? 0.736 15.972 19.191 1.00 71.75 197 LYS A N 1
ATOM 1575 C CA . LYS A 1 197 ? 2.011 16.583 18.762 1.00 71.75 197 LYS A CA 1
ATOM 1576 C C . LYS A 1 197 ? 2.000 17.004 17.293 1.00 71.75 197 LYS A C 1
ATOM 1578 O O . LYS A 1 197 ? 2.899 17.731 16.859 1.00 71.75 197 LYS A O 1
ATOM 1583 N N . LEU A 1 198 ? 1.043 16.510 16.509 1.00 66.75 198 LEU A N 1
ATOM 1584 C CA . LEU A 1 198 ? 0.834 16.943 15.139 1.00 66.75 198 LEU A CA 1
ATOM 1585 C C . LEU A 1 198 ? 0.145 18.307 15.208 1.00 66.75 198 LEU A C 1
ATOM 1587 O O . LEU A 1 198 ? -1.072 18.394 15.308 1.00 66.75 198 LEU A O 1
ATOM 1591 N N . ASN A 1 199 ? 0.936 19.383 15.203 1.00 54.47 199 ASN A N 1
ATOM 1592 C CA . ASN A 1 199 ? 0.425 20.738 15.001 1.00 54.47 199 ASN A CA 1
ATOM 1593 C C . ASN A 1 199 ? -0.207 20.799 13.603 1.00 54.47 199 ASN A C 1
ATOM 1595 O O . ASN A 1 199 ? 0.494 21.056 12.626 1.00 54.47 199 ASN A O 1
ATOM 1599 N N . SER A 1 200 ? -1.497 20.502 13.478 1.00 53.00 200 SER A N 1
ATOM 1600 C CA . SER A 1 200 ? -2.235 20.741 12.243 1.00 53.00 200 SER A CA 1
ATOM 1601 C C . SER A 1 200 ? -2.990 22.055 12.380 1.00 53.00 200 SER A C 1
ATOM 1603 O O . SER A 1 200 ? -3.907 22.160 13.193 1.00 53.00 200 SER A O 1
ATOM 1605 N N . GLU A 1 201 ? -2.568 23.049 11.599 1.00 46.19 201 GLU A N 1
ATOM 1606 C CA . GLU A 1 201 ? -3.347 24.252 11.314 1.00 46.19 201 GLU A CA 1
ATOM 1607 C C . GLU A 1 201 ? -4.762 23.867 10.858 1.00 46.19 201 GLU A C 1
ATOM 1609 O O . GLU A 1 201 ? -4.939 22.897 10.115 1.00 46.19 201 GLU A O 1
ATOM 1614 N N . ASP A 1 202 ? -5.755 24.641 11.299 1.00 45.06 202 ASP A N 1
ATOM 1615 C CA . ASP A 1 202 ? -7.124 24.593 10.794 1.00 45.06 202 ASP A CA 1
ATOM 1616 C C . ASP A 1 202 ? -7.110 24.745 9.265 1.00 45.06 202 ASP A C 1
ATOM 1618 O O . ASP A 1 202 ? -6.951 25.847 8.737 1.00 45.06 202 ASP A O 1
ATOM 1622 N N . GLN A 1 203 ? -7.296 23.644 8.536 1.00 44.34 203 GLN A N 1
ATOM 1623 C CA . GLN A 1 203 ? -7.722 23.709 7.143 1.00 44.34 203 GLN A CA 1
ATOM 1624 C C . GLN A 1 203 ? -9.164 23.213 7.057 1.00 44.34 203 GLN A C 1
ATOM 1626 O O . GLN A 1 203 ? -9.436 22.069 7.432 1.00 44.34 203 GLN A O 1
ATOM 1631 N N . PRO A 1 204 ? -10.100 24.066 6.598 1.00 35.44 204 PRO A N 1
ATOM 1632 C CA . PRO A 1 204 ? -11.488 23.682 6.410 1.00 35.44 204 PRO A CA 1
ATOM 1633 C C . PRO A 1 204 ? -11.584 22.413 5.560 1.00 35.44 204 PRO A C 1
ATOM 1635 O O . PRO A 1 204 ? -10.988 22.325 4.485 1.00 35.44 204 PRO A O 1
ATOM 1638 N N . LEU A 1 205 ? -12.349 21.441 6.062 1.00 46.22 205 LEU A N 1
ATOM 1639 C CA . LEU A 1 205 ? -12.755 20.243 5.334 1.00 46.22 205 LEU A CA 1
ATOM 1640 C C . LEU A 1 205 ? -13.672 20.636 4.169 1.00 46.22 205 LEU A C 1
ATOM 1642 O O . LEU A 1 205 ? -14.891 20.592 4.286 1.00 46.22 205 LEU A O 1
ATOM 1646 N N . GLU A 1 206 ? -13.086 20.974 3.030 1.00 33.62 206 GLU A N 1
ATOM 1647 C CA . GLU A 1 206 ? -13.722 20.761 1.732 1.00 33.62 206 GLU A CA 1
ATOM 1648 C C . GLU A 1 206 ? -12.668 20.226 0.766 1.00 33.62 206 GLU A C 1
ATOM 1650 O O . GLU A 1 206 ? -12.006 20.956 0.032 1.00 33.62 206 GLU A O 1
ATOM 1655 N N . MET A 1 207 ? -12.501 18.906 0.780 1.00 37.06 207 MET A N 1
ATOM 1656 C CA . MET A 1 207 ? -12.038 18.196 -0.399 1.00 37.06 207 MET A CA 1
ATOM 1657 C C . MET A 1 207 ? -13.220 17.391 -0.909 1.00 37.06 207 MET A C 1
ATOM 1659 O O . MET A 1 207 ? -13.784 16.570 -0.186 1.00 37.06 207 MET A O 1
ATOM 1663 N N . GLU A 1 208 ? -13.598 17.638 -2.157 1.00 33.84 208 GLU A N 1
ATOM 1664 C CA . GLU A 1 208 ? -14.463 16.740 -2.904 1.00 33.84 208 GLU A CA 1
ATOM 1665 C C . GLU A 1 208 ? -13.668 15.444 -3.115 1.00 33.84 208 GLU A C 1
ATOM 1667 O O . GLU A 1 208 ? -12.860 15.320 -4.038 1.00 33.84 208 GLU A O 1
ATOM 1672 N N . VAL A 1 209 ? -13.794 14.510 -2.168 1.00 37.22 209 VAL A N 1
ATOM 1673 C CA . VAL A 1 209 ? -13.146 13.202 -2.245 1.00 37.22 209 VAL A CA 1
ATOM 1674 C C . VAL A 1 209 ? -13.833 12.448 -3.369 1.00 37.22 209 VAL A C 1
ATOM 1676 O O . VAL A 1 209 ? -14.888 11.838 -3.178 1.00 37.22 209 VAL A O 1
ATOM 1679 N N . LYS A 1 210 ? -13.227 12.499 -4.559 1.00 41.91 210 LYS A N 1
ATOM 1680 C CA . LYS A 1 210 ? -13.609 11.593 -5.629 1.00 41.91 210 LYS A CA 1
ATOM 1681 C C . LYS A 1 210 ? -13.314 10.181 -5.172 1.00 41.91 210 LYS A C 1
ATOM 1683 O O . LYS A 1 210 ? -12.175 9.852 -4.851 1.00 41.91 210 LYS A O 1
ATOM 1688 N N . GLN A 1 211 ? -14.363 9.383 -5.027 1.00 47.72 211 GLN A N 1
ATOM 1689 C CA . GLN A 1 211 ? -14.306 8.089 -4.363 1.00 47.72 211 GLN A CA 1
ATOM 1690 C C . GLN A 1 211 ? -13.550 7.069 -5.233 1.00 47.72 211 GLN A C 1
ATOM 1692 O O . GLN A 1 211 ? -14.137 6.210 -5.884 1.00 47.72 211 GLN A O 1
ATOM 1697 N N . TYR A 1 212 ? -12.219 7.127 -5.239 1.00 54.62 212 TYR A N 1
ATOM 1698 C CA . TYR A 1 212 ? -11.373 6.111 -5.862 1.00 54.62 212 TYR A CA 1
ATOM 1699 C C . TYR A 1 212 ? -11.183 4.954 -4.880 1.00 54.62 212 TYR A C 1
ATOM 1701 O O . TYR A 1 212 ? -10.104 4.761 -4.323 1.00 54.62 212 TYR A O 1
ATOM 1709 N N . GLY A 1 213 ? -12.255 4.199 -4.614 1.00 64.50 213 GLY A N 1
ATOM 1710 C CA . GLY A 1 213 ? -12.285 3.193 -3.541 1.00 64.50 213 GLY A CA 1
ATOM 1711 C C . GLY A 1 213 ? -11.124 2.190 -3.592 1.00 64.50 213 GLY A C 1
ATOM 1712 O O . GLY A 1 213 ? -10.549 1.854 -2.560 1.00 64.50 213 GLY A O 1
ATOM 1713 N N . LEU A 1 214 ? -10.714 1.769 -4.792 1.00 77.94 214 LEU A N 1
ATOM 1714 C CA . LEU A 1 214 ? -9.579 0.860 -4.964 1.00 77.94 214 LEU A CA 1
ATOM 1715 C C . LEU A 1 214 ? -8.218 1.549 -4.780 1.00 77.94 214 LEU A C 1
ATOM 1717 O O . LEU A 1 214 ? -7.274 0.931 -4.299 1.00 77.94 214 LEU A O 1
ATOM 1721 N N . GLN A 1 215 ? -8.100 2.832 -5.105 1.00 79.56 215 GLN A N 1
ATOM 1722 C CA . GLN A 1 215 ? -6.826 3.536 -4.969 1.00 79.56 215 GLN A CA 1
ATOM 1723 C C . GLN A 1 215 ? -6.483 3.880 -3.547 1.00 79.56 215 GLN A C 1
ATOM 1725 O O . GLN A 1 215 ? -5.330 3.739 -3.155 1.00 79.56 215 GLN A O 1
ATOM 1730 N N . MET A 1 216 ? -7.480 4.242 -2.748 1.00 82.38 216 MET A N 1
ATOM 1731 C CA . MET A 1 216 ? -7.269 4.418 -1.318 1.00 82.38 216 MET A CA 1
ATOM 1732 C C . MET A 1 216 ? -6.714 3.133 -0.685 1.00 82.38 216 MET A C 1
ATOM 1734 O O . MET A 1 216 ? -5.886 3.208 0.218 1.00 82.38 216 MET A O 1
ATOM 1738 N N . ALA A 1 217 ? -7.068 1.959 -1.228 1.00 84.31 217 ALA A N 1
ATOM 1739 C CA . ALA A 1 217 ? -6.480 0.677 -0.846 1.00 84.31 217 ALA A CA 1
ATOM 1740 C C . ALA A 1 217 ? -5.079 0.414 -1.443 1.00 84.31 217 ALA A C 1
ATOM 1742 O O . ALA A 1 217 ? -4.325 -0.360 -0.858 1.00 84.31 217 ALA A O 1
ATOM 1743 N N . ILE A 1 218 ? -4.702 1.053 -2.557 1.00 89.94 218 ILE A N 1
ATOM 1744 C CA . ILE A 1 218 ? -3.353 0.981 -3.155 1.00 89.94 218 ILE A CA 1
ATOM 1745 C C . ILE A 1 218 ? -2.368 1.911 -2.438 1.00 89.94 218 ILE A C 1
ATOM 1747 O O . ILE A 1 218 ? -1.200 1.553 -2.286 1.00 89.94 218 ILE A O 1
ATOM 1751 N N . TRP A 1 219 ? -2.815 3.082 -1.966 1.00 91.94 219 TRP A N 1
ATOM 1752 C CA . TRP A 1 219 ? -1.939 4.076 -1.334 1.00 91.94 219 TRP A CA 1
ATOM 1753 C C . TRP A 1 219 ? -1.061 3.469 -0.226 1.00 91.94 219 TRP A C 1
ATOM 1755 O O . TRP A 1 219 ? 0.144 3.728 -0.249 1.00 91.94 219 TRP A O 1
ATOM 1765 N N . PRO A 1 220 ? -1.571 2.602 0.680 1.00 91.38 220 PRO A N 1
ATOM 1766 C CA . PRO A 1 220 ? -0.748 1.981 1.710 1.00 91.38 220 PRO A CA 1
ATOM 1767 C C . PRO A 1 220 ? 0.449 1.173 1.215 1.00 91.38 220 PRO A C 1
ATOM 1769 O O . PRO A 1 220 ? 1.389 1.003 1.979 1.00 91.38 220 PRO A O 1
ATOM 1772 N N . PHE A 1 221 ? 0.434 0.692 -0.030 1.00 94.12 221 PHE A N 1
ATOM 1773 C CA . PHE A 1 221 ? 1.516 -0.117 -0.588 1.00 94.12 221 PHE A CA 1
ATOM 1774 C C . PHE A 1 221 ? 2.661 0.697 -1.195 1.00 94.12 221 PHE A C 1
ATOM 1776 O O . PHE A 1 221 ? 3.767 0.182 -1.351 1.00 94.12 221 PHE A O 1
ATOM 1783 N N . ILE A 1 222 ? 2.400 1.954 -1.565 1.00 94.12 222 ILE A N 1
ATOM 1784 C CA . ILE A 1 222 ? 3.356 2.779 -2.320 1.00 94.12 222 ILE A CA 1
ATOM 1785 C C . ILE A 1 222 ? 3.648 4.131 -1.670 1.00 94.12 222 ILE A C 1
ATOM 1787 O O . ILE A 1 222 ? 4.728 4.686 -1.868 1.00 94.12 222 ILE A O 1
ATOM 1791 N N . GLY A 1 223 ? 2.704 4.671 -0.894 1.00 92.50 223 GLY A N 1
ATOM 1792 C CA . GLY A 1 223 ? 2.692 6.065 -0.459 1.00 92.50 223 GLY A CA 1
ATOM 1793 C C . GLY A 1 223 ? 3.952 6.450 0.303 1.00 92.50 223 GLY A C 1
ATOM 1794 O O . GLY A 1 223 ? 4.668 7.362 -0.104 1.00 92.50 223 GLY A O 1
ATOM 1795 N N . LEU A 1 224 ? 4.270 5.715 1.372 1.00 90.94 224 LEU A N 1
ATOM 1796 C CA . LEU A 1 224 ? 5.458 5.996 2.183 1.00 90.94 224 LEU A CA 1
ATOM 1797 C C . LEU A 1 224 ? 6.772 5.714 1.447 1.00 90.94 224 LEU A C 1
ATOM 1799 O O . LEU A 1 224 ? 7.712 6.490 1.603 1.00 90.94 224 LEU A O 1
ATOM 1803 N N . ALA A 1 225 ? 6.832 4.664 0.621 1.00 92.81 225 ALA A N 1
ATOM 1804 C CA . ALA A 1 225 ? 8.028 4.338 -0.159 1.00 92.81 225 ALA A CA 1
ATOM 1805 C C . ALA A 1 225 ? 8.397 5.463 -1.141 1.00 92.81 225 ALA A C 1
ATOM 1807 O O . ALA A 1 225 ? 9.573 5.754 -1.334 1.00 92.81 225 ALA A O 1
ATOM 1808 N N . ILE A 1 226 ? 7.394 6.126 -1.724 1.00 93.44 226 ILE A N 1
ATOM 1809 C CA . ILE A 1 226 ? 7.590 7.255 -2.639 1.00 93.44 226 ILE A CA 1
ATOM 1810 C C . ILE A 1 226 ? 7.843 8.559 -1.877 1.00 93.44 226 ILE A C 1
ATOM 1812 O O . ILE A 1 226 ? 8.716 9.339 -2.262 1.00 93.44 226 ILE A O 1
ATOM 1816 N N . LEU A 1 227 ? 7.074 8.830 -0.817 1.00 90.69 227 LEU A N 1
ATOM 1817 C CA . LEU A 1 227 ? 7.172 10.083 -0.068 1.00 90.69 227 LEU A CA 1
ATOM 1818 C C . LEU A 1 227 ? 8.506 10.196 0.674 1.00 90.69 227 LEU A C 1
ATOM 1820 O O . LEU A 1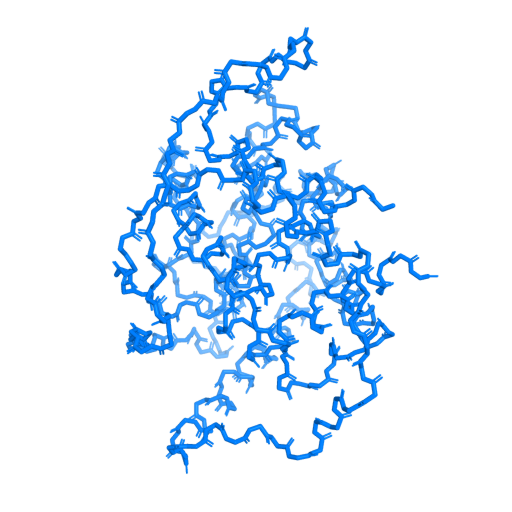 227 ? 9.173 11.220 0.534 1.00 90.69 227 LEU A O 1
ATOM 1824 N N . ASN A 1 228 ? 8.898 9.141 1.396 1.00 86.25 228 ASN A N 1
ATOM 1825 C CA . ASN A 1 228 ? 10.056 9.115 2.290 1.00 86.25 228 ASN A CA 1
ATOM 1826 C C . ASN A 1 228 ? 10.855 7.795 2.165 1.00 86.25 228 ASN A C 1
ATOM 1828 O O . ASN A 1 228 ? 10.874 6.993 3.101 1.00 86.25 228 ASN A O 1
ATOM 1832 N N . PRO A 1 229 ? 11.556 7.556 1.043 1.00 90.06 229 PRO A N 1
ATOM 1833 C CA . PRO A 1 229 ? 12.353 6.341 0.856 1.00 90.06 229 PRO A CA 1
ATOM 1834 C C . PRO A 1 229 ? 13.544 6.223 1.828 1.00 90.06 229 PRO A C 1
ATOM 1836 O O . PRO A 1 229 ? 13.777 5.154 2.391 1.00 90.06 229 PRO A O 1
ATOM 1839 N N . GLU A 1 230 ? 14.292 7.305 2.066 1.00 90.12 230 GLU A N 1
ATOM 1840 C CA . GLU A 1 230 ? 15.536 7.248 2.856 1.00 90.12 230 GLU A CA 1
ATOM 1841 C C . GLU A 1 230 ? 15.316 6.855 4.331 1.00 90.12 230 GLU A C 1
ATOM 1843 O O . GLU A 1 230 ? 16.025 5.962 4.800 1.00 90.12 230 GLU A O 1
ATOM 1848 N N . PRO A 1 231 ? 14.320 7.402 5.068 1.00 86.69 231 PRO A N 1
ATOM 1849 C CA . PRO A 1 231 ? 14.023 6.956 6.436 1.00 86.69 231 PRO A CA 1
ATOM 1850 C C . PRO A 1 231 ? 13.584 5.490 6.538 1.00 86.69 231 PRO A C 1
ATOM 1852 O O . PRO A 1 231 ? 13.720 4.877 7.595 1.00 86.69 231 PRO A O 1
ATOM 1855 N N . LEU A 1 232 ? 13.070 4.913 5.447 1.00 87.56 232 LEU A N 1
ATOM 1856 C CA . LEU A 1 232 ? 12.750 3.487 5.370 1.00 87.56 232 LEU A CA 1
ATOM 1857 C C . LEU A 1 232 ? 13.997 2.625 5.126 1.00 87.56 232 LEU A C 1
ATOM 1859 O O . LEU A 1 232 ? 13.904 1.404 5.187 1.00 87.56 232 LEU A O 1
ATOM 1863 N N . GLY A 1 233 ? 15.158 3.230 4.864 1.00 90.06 233 GLY A N 1
ATOM 1864 C CA . GLY A 1 233 ? 16.397 2.534 4.521 1.00 90.06 233 GLY A CA 1
ATOM 1865 C C . GLY A 1 233 ? 16.543 2.224 3.029 1.00 90.06 233 GLY A C 1
ATOM 1866 O O . GLY A 1 233 ? 17.386 1.406 2.661 1.00 90.06 233 GLY A O 1
ATOM 1867 N N . ILE A 1 234 ? 15.738 2.850 2.164 1.00 93.50 234 ILE A N 1
ATOM 1868 C CA . ILE A 1 234 ? 15.882 2.745 0.707 1.00 93.50 234 ILE A CA 1
ATOM 1869 C C . ILE A 1 234 ? 16.996 3.701 0.267 1.00 93.50 234 ILE A C 1
ATOM 1871 O O . ILE A 1 234 ? 16.948 4.900 0.545 1.00 93.50 234 ILE A O 1
ATOM 1875 N N . ALA A 1 235 ? 18.020 3.168 -0.404 1.00 92.56 235 ALA A N 1
ATOM 1876 C CA . ALA A 1 235 ? 19.258 3.889 -0.692 1.00 92.56 235 ALA A CA 1
ATOM 1877 C C . ALA A 1 235 ? 19.102 4.856 -1.881 1.00 92.56 235 ALA A C 1
ATOM 1879 O O . ALA A 1 235 ? 19.454 4.547 -3.022 1.00 92.56 235 ALA A O 1
ATOM 1880 N N . MET A 1 236 ? 18.577 6.051 -1.631 1.00 90.88 236 MET A N 1
ATOM 1881 C CA . MET A 1 236 ? 18.511 7.103 -2.649 1.00 90.88 236 MET A CA 1
ATOM 1882 C C . MET A 1 236 ? 19.853 7.852 -2.772 1.00 90.88 236 MET A C 1
ATOM 1884 O O . MET A 1 236 ? 20.562 7.996 -1.778 1.00 90.88 236 MET A O 1
ATOM 1888 N N . PRO A 1 237 ? 20.233 8.337 -3.973 1.00 92.75 237 PRO A N 1
ATOM 1889 C CA . PRO A 1 237 ? 19.525 8.217 -5.252 1.00 92.75 237 PRO A CA 1
ATOM 1890 C C . PRO A 1 237 ? 19.834 6.921 -6.027 1.00 92.75 237 PRO A C 1
ATOM 1892 O O . PRO A 1 237 ? 19.261 6.712 -7.090 1.00 92.75 237 PRO A O 1
ATOM 1895 N N . SER A 1 238 ? 20.716 6.041 -5.531 1.00 95.06 238 SER A N 1
ATOM 1896 C CA . SER A 1 238 ? 21.127 4.825 -6.261 1.00 95.06 238 SER A CA 1
ATOM 1897 C C . SER A 1 238 ? 19.967 3.910 -6.662 1.00 95.06 238 SER A C 1
ATOM 1899 O O . SER A 1 238 ? 20.049 3.232 -7.682 1.00 95.06 238 SER A O 1
ATOM 1901 N N . GLU A 1 239 ? 18.874 3.924 -5.901 1.00 96.00 239 GLU A N 1
ATOM 1902 C CA . GLU A 1 239 ? 17.683 3.123 -6.178 1.00 96.00 239 GLU A CA 1
ATOM 1903 C C . GLU A 1 239 ? 16.600 3.848 -6.987 1.00 96.00 239 GLU A C 1
ATOM 1905 O O . GLU A 1 239 ? 15.505 3.312 -7.129 1.00 96.00 239 GLU A O 1
ATOM 1910 N N . GLU A 1 240 ? 16.855 5.039 -7.540 1.00 93.81 240 GLU A N 1
ATOM 1911 C CA . GLU A 1 240 ? 15.827 5.806 -8.260 1.00 93.81 240 GLU A CA 1
ATOM 1912 C C . GLU A 1 240 ? 15.186 4.999 -9.396 1.00 93.81 240 GLU A C 1
ATOM 1914 O O . GLU A 1 240 ? 13.961 4.927 -9.480 1.00 93.81 240 GLU A O 1
ATOM 1919 N N . LYS A 1 241 ? 15.990 4.305 -10.212 1.00 94.94 241 LYS A N 1
ATOM 1920 C CA . LYS A 1 241 ? 15.480 3.434 -11.285 1.00 94.94 241 LYS A CA 1
ATOM 1921 C C . LYS A 1 241 ? 14.647 2.267 -10.738 1.00 94.94 241 LYS A C 1
ATOM 1923 O O . LYS A 1 241 ? 13.613 1.928 -11.309 1.00 94.94 241 LYS A O 1
ATOM 1928 N N . GLY A 1 242 ? 15.080 1.667 -9.629 1.00 97.00 242 GLY A N 1
ATOM 1929 C CA . GLY A 1 242 ? 14.331 0.611 -8.946 1.00 97.00 242 GLY A CA 1
ATOM 1930 C C . GLY A 1 242 ? 12.977 1.115 -8.447 1.00 97.00 242 GLY A C 1
ATOM 1931 O O . GLY A 1 242 ? 11.954 0.470 -8.668 1.00 97.00 242 GLY A O 1
ATOM 1932 N N . LEU A 1 243 ? 12.952 2.319 -7.869 1.00 96.25 243 LEU A N 1
ATOM 1933 C CA . LEU A 1 243 ? 11.733 2.972 -7.403 1.00 96.25 243 LEU A CA 1
ATOM 1934 C C . LEU A 1 243 ? 10.805 3.359 -8.570 1.00 96.25 243 LEU A C 1
ATOM 1936 O O . LEU A 1 243 ? 9.595 3.190 -8.449 1.00 96.25 243 LEU A O 1
ATOM 1940 N N . GLN A 1 244 ? 11.334 3.808 -9.717 1.00 95.94 244 GLN A N 1
ATOM 1941 C CA . GLN A 1 244 ? 10.538 4.009 -10.942 1.00 95.94 244 GLN A CA 1
ATOM 1942 C C . GLN A 1 244 ? 9.906 2.695 -11.417 1.00 95.94 244 GLN A C 1
ATOM 1944 O O . GLN A 1 244 ? 8.713 2.662 -11.719 1.00 95.94 244 GLN A O 1
ATOM 1949 N N . GLY A 1 245 ? 10.683 1.607 -11.431 1.00 97.31 245 GLY A N 1
ATOM 1950 C CA . GLY A 1 245 ? 10.185 0.267 -11.740 1.00 97.31 245 GLY A CA 1
ATOM 1951 C C . GLY A 1 245 ? 9.084 -0.176 -10.781 1.00 97.31 245 GLY A C 1
ATOM 1952 O O . GLY A 1 245 ? 8.056 -0.692 -11.207 1.00 97.31 245 GLY A O 1
ATOM 1953 N N . PHE A 1 246 ? 9.253 0.085 -9.485 1.00 97.50 246 PHE A N 1
ATOM 1954 C CA . PHE A 1 246 ? 8.265 -0.235 -8.456 1.00 97.50 246 PHE A CA 1
ATOM 1955 C C . PHE A 1 246 ? 6.958 0.547 -8.634 1.00 97.50 246 PHE A C 1
ATOM 1957 O O . PHE A 1 246 ? 5.875 -0.028 -8.526 1.00 97.50 246 PHE A O 1
ATOM 1964 N N . VAL A 1 247 ? 7.048 1.838 -8.967 1.00 96.19 247 VAL A N 1
ATOM 1965 C CA . VAL A 1 247 ? 5.883 2.667 -9.311 1.00 96.19 247 VAL A CA 1
ATOM 1966 C C . VAL A 1 247 ? 5.181 2.127 -10.557 1.00 96.19 247 VAL A C 1
ATOM 1968 O O . VAL A 1 247 ? 3.954 2.033 -10.568 1.00 96.19 247 VAL A O 1
ATOM 1971 N N . HIS A 1 248 ? 5.929 1.730 -11.590 1.00 96.19 248 HIS A N 1
ATOM 1972 C CA . HIS A 1 248 ? 5.352 1.127 -12.791 1.00 96.19 248 HIS A CA 1
ATOM 1973 C C . HIS A 1 248 ? 4.659 -0.207 -12.481 1.00 96.19 248 HIS A C 1
ATOM 1975 O O . HIS A 1 248 ? 3.512 -0.403 -12.875 1.00 96.19 248 HIS A O 1
ATOM 1981 N N . LEU A 1 249 ? 5.302 -1.086 -11.707 1.00 97.56 249 LEU A N 1
ATOM 1982 C CA . LEU A 1 249 ? 4.723 -2.350 -11.253 1.00 97.56 249 LEU A CA 1
ATOM 1983 C C . LEU A 1 249 ? 3.385 -2.122 -10.535 1.00 97.56 249 LEU A C 1
ATOM 1985 O O . LEU A 1 249 ? 2.386 -2.744 -10.887 1.00 97.56 249 LEU A O 1
ATOM 1989 N N . TRP A 1 250 ? 3.330 -1.195 -9.577 1.00 96.69 250 TRP A N 1
ATOM 1990 C CA . TRP A 1 250 ? 2.085 -0.875 -8.873 1.00 96.69 250 TRP A CA 1
ATOM 1991 C C . TRP A 1 250 ? 1.058 -0.138 -9.731 1.00 96.69 250 TRP A C 1
ATOM 1993 O O . TRP A 1 250 ? -0.140 -0.286 -9.495 1.00 96.69 250 TRP A O 1
ATOM 2003 N N . SER A 1 251 ? 1.493 0.591 -10.761 1.00 94.31 251 SER A N 1
ATOM 2004 C CA . SER A 1 251 ? 0.589 1.158 -11.764 1.00 94.31 251 SER A CA 1
ATOM 2005 C C . SER A 1 251 ? -0.108 0.045 -12.548 1.00 94.31 251 SER A C 1
ATOM 2007 O O . SER A 1 251 ? -1.329 0.063 -12.701 1.00 94.31 251 SER A O 1
ATOM 2009 N N . VAL A 1 252 ? 0.654 -0.960 -12.992 1.00 95.00 252 VAL A N 1
ATOM 2010 C CA . VAL A 1 252 ? 0.130 -2.143 -13.689 1.00 95.00 252 VAL A CA 1
ATOM 2011 C C . VAL A 1 252 ? -0.778 -2.953 -12.769 1.00 95.00 252 VAL A C 1
ATOM 2013 O O . VAL A 1 252 ? -1.879 -3.295 -13.181 1.00 95.00 252 VAL A O 1
ATOM 2016 N N . ILE A 1 253 ? -0.383 -3.203 -11.515 1.00 95.69 253 ILE A N 1
ATOM 2017 C CA . ILE A 1 253 ? -1.237 -3.877 -10.521 1.00 95.69 253 ILE A CA 1
ATOM 2018 C C . ILE A 1 253 ? -2.533 -3.088 -10.311 1.00 95.69 253 ILE A C 1
ATOM 2020 O O . ILE A 1 253 ? -3.609 -3.673 -10.334 1.00 95.69 253 ILE A O 1
ATOM 2024 N N . GLY A 1 254 ? -2.463 -1.764 -10.156 1.00 92.31 254 GLY A N 1
ATOM 2025 C CA . GLY A 1 254 ? -3.642 -0.919 -9.985 1.00 92.31 254 GLY A CA 1
ATOM 2026 C C . GLY A 1 254 ? -4.624 -1.052 -11.146 1.00 92.31 254 GLY A C 1
ATOM 2027 O O . GLY A 1 254 ? -5.809 -1.319 -10.924 1.00 92.31 254 GLY A O 1
ATOM 2028 N N . TYR A 1 255 ? -4.125 -0.952 -12.380 1.00 91.38 255 TYR A N 1
ATOM 2029 C CA . TYR A 1 255 ? -4.902 -1.214 -13.592 1.00 91.38 255 TYR A CA 1
ATOM 2030 C C . TYR A 1 255 ? -5.493 -2.635 -13.592 1.00 91.38 255 TYR A C 1
ATOM 2032 O O . TYR A 1 255 ? -6.697 -2.840 -13.773 1.00 91.38 255 TYR A O 1
ATOM 2040 N N . ALA A 1 256 ? -4.661 -3.633 -13.296 1.00 92.31 256 ALA A N 1
ATOM 2041 C CA . ALA A 1 256 ? -5.030 -5.041 -13.267 1.00 92.31 256 ALA A CA 1
ATOM 2042 C C . ALA A 1 256 ? -6.012 -5.391 -12.134 1.00 92.31 256 ALA A C 1
ATOM 2044 O O . ALA A 1 256 ? -6.712 -6.389 -12.220 1.00 92.31 256 ALA A O 1
ATOM 2045 N N . LEU A 1 257 ? -6.152 -4.554 -11.106 1.00 90.31 257 LEU A N 1
ATOM 2046 C CA . LEU A 1 257 ? -7.187 -4.672 -10.075 1.00 90.31 257 LEU A CA 1
ATOM 2047 C C . LEU A 1 257 ? -8.490 -3.939 -10.439 1.00 90.31 257 LEU A C 1
ATOM 2049 O O . LEU A 1 257 ? -9.493 -4.122 -9.758 1.00 90.31 257 LEU A O 1
ATOM 2053 N N . GLY A 1 258 ? -8.499 -3.167 -11.530 1.00 84.38 258 GLY A N 1
ATOM 2054 C CA . GLY A 1 258 ? -9.684 -2.474 -12.046 1.00 84.38 258 GLY A CA 1
ATOM 2055 C C . GLY A 1 258 ? -9.705 -0.971 -11.778 1.00 84.38 258 GLY A C 1
ATOM 2056 O O . GLY A 1 258 ? -10.751 -0.342 -11.905 1.00 84.38 258 GLY A O 1
ATOM 2057 N N . THR A 1 259 ? -8.569 -0.383 -11.407 1.00 84.38 259 THR A N 1
ATOM 2058 C CA . THR A 1 259 ? -8.449 1.066 -11.228 1.00 84.38 259 THR A CA 1
ATOM 2059 C C . THR A 1 259 ? -8.556 1.778 -12.574 1.00 84.38 259 THR A C 1
ATOM 2061 O O . THR A 1 259 ? -7.851 1.407 -13.513 1.00 84.38 259 THR A O 1
ATOM 2064 N N . ASP A 1 260 ? -9.384 2.824 -12.658 1.00 81.75 260 ASP A N 1
ATOM 2065 C CA . ASP A 1 260 ? -9.405 3.706 -13.829 1.00 81.75 260 ASP A CA 1
ATOM 2066 C C . ASP A 1 260 ? -8.012 4.309 -14.047 1.00 81.75 260 ASP A C 1
ATOM 2068 O O . ASP A 1 260 ? -7.398 4.873 -13.135 1.00 81.75 260 ASP A O 1
ATOM 2072 N N . GLU A 1 261 ? -7.533 4.176 -15.279 1.00 83.12 261 GLU A N 1
ATOM 2073 C CA . GLU A 1 261 ? -6.222 4.613 -15.724 1.00 83.12 261 GLU A CA 1
ATOM 2074 C C . GLU A 1 261 ? -5.898 6.072 -15.369 1.00 83.12 261 GLU A C 1
ATOM 2076 O O . GLU A 1 261 ? -4.752 6.356 -15.020 1.00 83.12 261 GLU A O 1
ATOM 2081 N N . GLN A 1 262 ? -6.878 6.982 -15.424 1.00 82.88 262 GLN A N 1
ATOM 2082 C CA . GLN A 1 262 ? -6.678 8.412 -15.131 1.00 82.88 262 GLN A CA 1
ATOM 2083 C C . GLN A 1 262 ? -6.317 8.674 -13.680 1.00 82.88 262 GLN A C 1
ATOM 2085 O O . GLN A 1 262 ? -5.725 9.698 -13.345 1.00 82.88 262 GLN A O 1
ATOM 2090 N N . ASN A 1 263 ? -6.701 7.748 -12.817 1.00 82.00 263 ASN A N 1
ATOM 2091 C CA . ASN A 1 263 ? -6.573 7.940 -11.401 1.00 82.00 263 ASN A CA 1
ATOM 2092 C C . ASN A 1 263 ? -5.294 7.236 -10.892 1.00 82.00 263 ASN A C 1
ATOM 2094 O O . ASN A 1 263 ? -4.894 7.492 -9.764 1.00 82.00 263 ASN A O 1
ATOM 2098 N N . ILE A 1 264 ? -4.687 6.304 -11.644 1.00 88.00 264 ILE A N 1
ATOM 2099 C CA . ILE A 1 264 ? -3.557 5.489 -11.161 1.00 88.00 264 ILE A CA 1
ATOM 2100 C C . ILE A 1 264 ? -2.436 6.389 -10.632 1.00 88.00 264 ILE A C 1
ATOM 2102 O O . ILE A 1 264 ? -1.895 7.233 -11.352 1.00 88.00 264 ILE A O 1
ATOM 2106 N N . TYR A 1 265 ? -2.056 6.176 -9.372 1.00 88.00 265 TYR A N 1
ATOM 2107 C CA . TYR A 1 265 ? -1.043 6.995 -8.728 1.00 88.00 265 TYR A CA 1
ATOM 2108 C C . TYR A 1 265 ? 0.278 6.957 -9.476 1.00 88.00 265 TYR A C 1
ATOM 2110 O O . TYR A 1 265 ? 0.837 5.893 -9.728 1.00 88.00 265 TYR A O 1
ATOM 2118 N N . CYS A 1 266 ? 0.813 8.148 -9.745 1.00 87.88 266 CYS A N 1
ATOM 2119 C CA . CYS A 1 266 ? 2.182 8.324 -10.215 1.00 87.88 266 CYS A CA 1
ATOM 2120 C C . CYS A 1 266 ? 2.502 7.592 -11.528 1.00 87.88 266 CYS A C 1
ATOM 2122 O O . CYS A 1 266 ? 3.676 7.416 -11.851 1.00 87.88 266 CYS A O 1
ATOM 2124 N N . LYS A 1 267 ? 1.473 7.223 -12.306 1.00 86.44 267 LYS A N 1
ATOM 2125 C CA . LYS A 1 267 ? 1.597 6.494 -13.573 1.00 86.44 267 LYS A CA 1
ATOM 2126 C C . LYS A 1 267 ? 2.612 7.133 -14.521 1.00 86.44 267 LYS A C 1
ATOM 2128 O O . LYS A 1 267 ? 3.364 6.426 -15.178 1.00 86.44 267 LYS A O 1
ATOM 2133 N N . ASP A 1 268 ? 2.672 8.461 -14.551 1.00 82.31 268 ASP A N 1
ATOM 2134 C CA . ASP A 1 268 ? 3.522 9.200 -15.483 1.00 82.31 268 ASP A CA 1
ATOM 2135 C C . ASP A 1 268 ? 4.977 9.358 -15.011 1.00 82.31 268 ASP A C 1
ATOM 2137 O O . ASP A 1 268 ? 5.820 9.790 -15.800 1.00 82.31 268 ASP A O 1
ATOM 2141 N N . VAL A 1 269 ? 5.316 8.987 -13.767 1.00 85.56 269 VAL A N 1
ATOM 2142 C CA . VAL A 1 269 ? 6.661 9.195 -13.193 1.00 85.56 269 VAL A CA 1
ATOM 2143 C C . VAL A 1 269 ? 7.745 8.536 -14.037 1.00 85.56 269 VAL A C 1
ATOM 2145 O O . VAL A 1 269 ? 8.770 9.159 -14.290 1.00 85.56 269 VAL A O 1
ATOM 2148 N N . TRP A 1 270 ? 7.526 7.316 -14.523 1.00 79.75 270 TRP A N 1
ATOM 2149 C CA . TRP A 1 270 ? 8.532 6.627 -15.334 1.00 79.75 270 TRP A CA 1
ATOM 2150 C C . TRP A 1 270 ? 8.682 7.220 -16.745 1.00 79.75 270 TRP A C 1
ATOM 2152 O O . TRP A 1 270 ? 9.753 7.118 -17.332 1.00 79.75 270 TRP A O 1
ATOM 2162 N N . THR A 1 271 ? 7.644 7.877 -17.278 1.00 79.69 271 THR A N 1
ATOM 2163 C CA . THR A 1 271 ? 7.692 8.518 -18.608 1.00 79.69 271 THR A CA 1
ATOM 2164 C C . THR A 1 271 ? 8.205 9.955 -18.585 1.00 79.69 271 THR A C 1
ATOM 2166 O O . THR A 1 271 ? 8.931 10.364 -19.488 1.00 79.69 271 THR A O 1
ATOM 2169 N N . LYS A 1 272 ? 7.812 10.741 -17.577 1.00 82.81 272 LYS A N 1
ATOM 2170 C CA . LYS A 1 272 ? 8.026 12.197 -17.524 1.00 82.81 272 LYS A CA 1
ATOM 2171 C C . LYS A 1 272 ? 8.968 12.628 -16.400 1.00 82.81 272 LYS A C 1
ATOM 2173 O O . LYS A 1 272 ? 9.289 13.807 -16.291 1.00 82.81 272 LYS A O 1
ATOM 2178 N N . ASN A 1 273 ? 9.402 11.693 -15.554 1.00 81.00 273 ASN A N 1
ATOM 2179 C CA . ASN A 1 273 ? 10.188 11.956 -14.348 1.00 81.00 273 ASN A CA 1
ATOM 2180 C C . ASN A 1 273 ? 9.522 12.952 -13.370 1.00 81.00 273 ASN A C 1
ATOM 2182 O O . ASN A 1 273 ? 10.192 13.692 -12.650 1.00 81.00 273 ASN A O 1
ATOM 2186 N N . GLU A 1 274 ? 8.184 12.984 -13.330 1.00 84.06 274 GLU A N 1
ATOM 2187 C CA . GLU A 1 274 ? 7.375 13.939 -12.551 1.00 84.06 274 GLU A CA 1
ATOM 2188 C C . GLU A 1 274 ? 7.243 13.562 -11.060 1.00 84.06 274 GLU A C 1
ATOM 2190 O O . GLU A 1 274 ? 6.154 13.532 -10.476 1.00 84.06 274 GLU A O 1
ATOM 2195 N N . TRP A 1 275 ? 8.370 13.301 -10.395 1.00 88.00 275 TRP A N 1
ATOM 2196 C CA . TRP A 1 275 ? 8.400 12.949 -8.971 1.00 88.00 275 TRP A CA 1
ATOM 2197 C C . TRP A 1 275 ? 7.744 13.995 -8.070 1.00 88.00 275 TRP A C 1
ATOM 2199 O O . TRP A 1 275 ? 7.081 13.640 -7.097 1.00 88.00 275 TRP A O 1
ATOM 2209 N N . GLN A 1 276 ? 7.919 15.283 -8.378 1.00 86.25 276 GLN A N 1
ATOM 2210 C CA . GLN A 1 276 ? 7.382 16.370 -7.558 1.00 86.25 276 GLN A CA 1
ATOM 2211 C C . GLN A 1 276 ? 5.850 16.364 -7.531 1.00 86.25 276 GLN A C 1
ATOM 2213 O O . GLN A 1 276 ? 5.268 16.427 -6.449 1.00 86.25 276 GLN A O 1
ATOM 2218 N N . GLY A 1 277 ? 5.204 16.227 -8.695 1.00 85.44 277 GLY A N 1
ATOM 2219 C CA . GLY A 1 277 ? 3.744 16.157 -8.797 1.00 85.44 277 GLY A CA 1
ATOM 2220 C C . GLY A 1 277 ? 3.183 14.916 -8.103 1.00 85.44 277 GLY A C 1
ATOM 2221 O O . GLY A 1 277 ? 2.262 15.021 -7.295 1.00 85.44 277 GLY A O 1
ATOM 2222 N N . CYS A 1 278 ? 3.811 13.759 -8.329 1.00 89.88 278 CYS A N 1
ATOM 2223 C CA . CYS A 1 278 ? 3.468 12.504 -7.658 1.00 89.88 278 CYS A CA 1
ATOM 2224 C C . CYS A 1 278 ? 3.563 12.614 -6.123 1.00 89.88 278 CYS A C 1
ATOM 2226 O O . CYS A 1 278 ? 2.589 12.347 -5.417 1.00 89.88 278 CYS A O 1
ATOM 2228 N N . LYS A 1 279 ? 4.706 13.069 -5.588 1.00 87.62 279 LYS A N 1
ATOM 2229 C CA . LYS A 1 279 ? 4.901 13.258 -4.140 1.00 87.62 279 LYS A CA 1
ATOM 2230 C C . LYS A 1 279 ? 3.927 14.282 -3.563 1.00 87.62 279 LYS A C 1
ATOM 2232 O O . LYS A 1 279 ? 3.432 14.087 -2.457 1.00 87.62 279 LYS A O 1
ATOM 2237 N N . HIS A 1 280 ? 3.650 15.368 -4.285 1.00 83.62 280 HIS A N 1
ATOM 2238 C CA . HIS A 1 280 ? 2.665 16.358 -3.858 1.00 83.62 280 HIS A CA 1
ATOM 2239 C C . HIS A 1 280 ? 1.280 15.718 -3.720 1.00 83.62 280 HIS A C 1
ATOM 2241 O O . HIS A 1 280 ?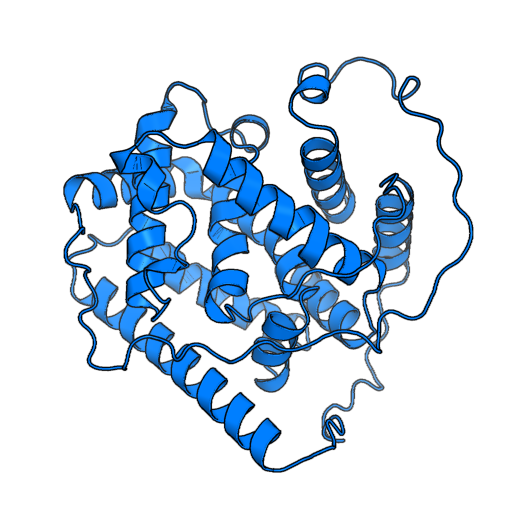 0.696 15.782 -2.644 1.00 83.62 280 HIS A O 1
ATOM 2247 N N . HIS A 1 281 ? 0.805 15.007 -4.744 1.00 84.38 281 HIS A N 1
ATOM 2248 C CA . HIS A 1 281 ? -0.503 14.354 -4.719 1.00 84.38 281 HIS A CA 1
ATOM 2249 C C . HIS A 1 281 ? -0.637 13.308 -3.597 1.00 84.38 281 HIS A C 1
ATOM 2251 O O . HIS A 1 281 ? -1.609 13.324 -2.842 1.00 84.38 281 HIS A O 1
ATOM 2257 N N . LEU A 1 282 ? 0.363 12.435 -3.421 1.00 87.88 282 LEU A N 1
ATOM 2258 C CA . LEU A 1 282 ? 0.352 11.438 -2.344 1.00 87.88 282 LEU A CA 1
ATOM 2259 C C . LEU A 1 282 ? 0.371 12.085 -0.952 1.00 87.88 282 LEU A C 1
ATOM 2261 O O . LEU A 1 282 ? -0.283 11.576 -0.038 1.00 87.88 282 LEU A O 1
ATOM 2265 N N . ARG A 1 283 ? 1.097 13.200 -0.787 1.00 83.94 283 ARG A N 1
ATOM 2266 C CA . ARG A 1 283 ? 1.131 13.972 0.463 1.00 83.94 283 ARG A CA 1
ATOM 2267 C C . ARG A 1 283 ? -0.220 14.628 0.740 1.00 83.94 283 ARG A C 1
ATOM 2269 O O . ARG A 1 283 ? -0.671 14.587 1.878 1.00 83.94 283 ARG A O 1
ATOM 2276 N N . GLU A 1 284 ? -0.877 15.180 -0.273 1.00 81.56 284 GLU A N 1
ATOM 2277 C CA . GLU A 1 284 ? -2.216 15.762 -0.134 1.00 81.56 284 GLU A CA 1
ATOM 2278 C C . GLU A 1 284 ? -3.232 14.716 0.335 1.00 81.56 284 GLU A C 1
ATOM 2280 O O . GLU A 1 284 ? -3.984 14.979 1.268 1.00 81.56 284 GLU A O 1
ATOM 2285 N N . ILE A 1 285 ? -3.202 13.496 -0.215 1.00 83.12 285 ILE A N 1
ATOM 2286 C CA . ILE A 1 285 ? -4.057 12.394 0.260 1.00 83.12 285 ILE A CA 1
ATOM 2287 C C . ILE A 1 285 ? -3.791 12.095 1.740 1.00 83.12 285 ILE A C 1
ATOM 2289 O O . ILE A 1 285 ? -4.730 12.017 2.534 1.00 83.12 285 ILE A O 1
ATOM 2293 N N . LEU A 1 286 ? -2.522 11.977 2.138 1.00 82.56 286 LEU A N 1
ATOM 2294 C CA . LEU A 1 286 ? -2.161 11.727 3.533 1.00 82.56 286 LEU A CA 1
ATOM 2295 C C . LEU A 1 286 ? -2.675 12.829 4.468 1.00 82.5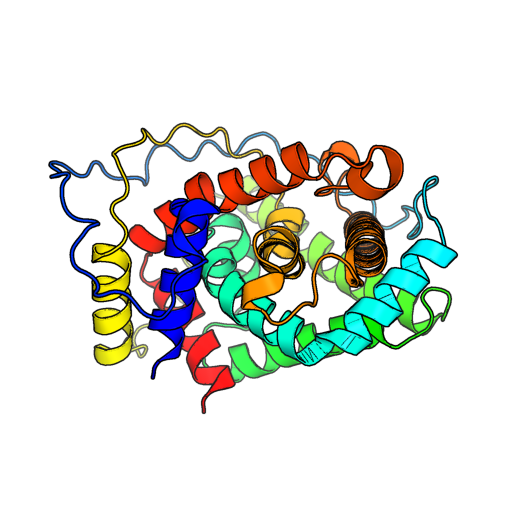6 286 LEU A C 1
ATOM 2297 O O . LEU A 1 286 ? -3.307 12.528 5.480 1.00 82.56 286 LEU A O 1
ATOM 2301 N N . LEU A 1 287 ? -2.407 14.092 4.133 1.00 77.88 287 LEU A N 1
ATOM 2302 C CA . LEU A 1 287 ? -2.692 15.234 5.003 1.00 77.88 287 LEU A CA 1
ATOM 2303 C C . LEU A 1 287 ? -4.169 15.629 5.010 1.00 77.88 287 LEU A C 1
ATOM 2305 O O . LEU A 1 287 ? -4.666 16.057 6.045 1.00 77.88 287 LEU A O 1
ATOM 2309 N N . LYS A 1 288 ? -4.868 15.481 3.882 1.00 75.69 288 LYS A N 1
ATOM 2310 C CA . LYS A 1 288 ? -6.258 15.930 3.722 1.00 75.69 288 LYS A CA 1
ATOM 2311 C C . LYS A 1 288 ? -7.286 14.807 3.828 1.00 75.69 288 LYS A C 1
ATOM 2313 O O . LYS A 1 288 ? -8.454 15.100 4.050 1.00 75.69 288 LYS A O 1
ATOM 2318 N N . THR A 1 289 ? -6.876 13.540 3.705 1.00 77.12 289 THR A N 1
ATOM 2319 C CA . THR A 1 289 ? -7.790 12.382 3.805 1.00 77.12 289 THR A CA 1
ATOM 2320 C C . THR A 1 289 ? -7.502 11.530 5.030 1.00 77.12 289 THR A C 1
ATOM 2322 O O . THR A 1 289 ? -8.378 11.369 5.877 1.00 77.12 289 THR A O 1
ATOM 2325 N N . PHE A 1 290 ? -6.292 10.978 5.152 1.00 81.62 290 PHE A N 1
ATOM 2326 C CA . PHE A 1 290 ? -6.000 10.021 6.223 1.00 81.62 290 PHE A CA 1
ATOM 2327 C C . PHE A 1 290 ? -5.839 10.689 7.581 1.00 81.62 290 PHE A C 1
ATOM 2329 O O . PHE A 1 290 ? -6.421 10.225 8.558 1.00 81.62 290 PHE A O 1
ATOM 2336 N N . LEU A 1 291 ? -5.076 11.780 7.656 1.00 78.62 291 LEU A N 1
ATOM 2337 C CA . LEU A 1 291 ? -4.789 12.435 8.926 1.00 78.62 291 LEU A CA 1
ATOM 2338 C C . LEU A 1 291 ? -6.057 12.972 9.626 1.00 78.62 291 LEU A C 1
ATOM 2340 O O . LEU A 1 291 ? -6.238 12.652 10.801 1.00 78.62 291 LEU A O 1
ATOM 2344 N N . PRO A 1 292 ? -6.984 13.692 8.960 1.00 76.12 292 PRO A N 1
ATOM 2345 C CA . PRO A 1 292 ? -8.190 14.194 9.620 1.00 76.12 292 PRO A CA 1
ATOM 2346 C C . PRO A 1 292 ? -9.117 13.072 10.102 1.00 76.12 292 PRO A C 1
ATOM 2348 O O . PRO A 1 292 ? -9.709 13.179 11.177 1.00 76.12 292 PRO A O 1
ATOM 2351 N N . GLN A 1 293 ? -9.215 11.979 9.339 1.00 81.44 293 GLN A N 1
ATOM 2352 C CA . GLN A 1 293 ? -10.009 10.808 9.721 1.00 81.44 293 GLN A CA 1
ATOM 2353 C C . GLN A 1 293 ? -9.362 10.020 10.866 1.00 81.44 293 GLN A C 1
ATOM 2355 O O . GLN A 1 293 ? -10.062 9.463 11.706 1.00 81.44 293 GLN A O 1
ATOM 2360 N N . LEU A 1 294 ? -8.030 10.018 10.948 1.00 80.00 294 LEU A N 1
ATOM 2361 C CA . LEU A 1 294 ? -7.299 9.419 12.061 1.00 80.00 294 LEU A CA 1
ATOM 2362 C C . LEU A 1 294 ? -7.433 10.246 13.352 1.00 80.00 294 LEU A C 1
ATOM 2364 O O . LEU A 1 294 ? -7.516 9.672 14.435 1.00 80.00 294 LEU A O 1
ATOM 2368 N N . ILE A 1 295 ? -7.487 11.580 13.247 1.00 78.62 295 ILE A N 1
ATOM 2369 C CA . ILE A 1 295 ? -7.751 12.488 14.379 1.00 78.62 295 ILE A CA 1
ATOM 2370 C C . ILE A 1 295 ? -9.167 12.275 14.927 1.00 78.62 295 ILE A C 1
ATOM 2372 O O . ILE A 1 295 ? -9.358 12.203 16.140 1.00 78.62 295 ILE A O 1
ATOM 2376 N N . ASN A 1 296 ? -10.149 12.138 14.034 1.00 75.44 296 ASN A N 1
ATOM 2377 C CA . ASN A 1 296 ? -11.565 11.989 14.373 1.00 75.44 296 ASN A CA 1
ATOM 2378 C C . ASN A 1 296 ? -12.034 10.525 14.288 1.00 75.44 296 ASN A C 1
ATOM 2380 O O . ASN A 1 296 ? -13.148 10.244 13.848 1.00 75.44 296 ASN A O 1
ATOM 2384 N N . LEU A 1 297 ? -11.169 9.586 14.679 1.00 78.94 297 LEU A N 1
ATOM 2385 C CA . LEU A 1 297 ? -11.415 8.155 14.523 1.00 78.94 297 LEU A CA 1
ATOM 2386 C C . LEU A 1 297 ? -12.552 7.667 15.437 1.00 78.94 297 LEU A C 1
ATOM 2388 O O . LEU A 1 297 ? -12.456 7.726 16.669 1.00 78.94 297 LEU A O 1
ATOM 2392 N N . ASP A 1 298 ? -13.605 7.123 14.829 1.00 79.38 298 ASP A N 1
ATOM 2393 C CA . ASP A 1 298 ? -14.733 6.527 15.546 1.00 79.38 298 ASP A CA 1
ATOM 2394 C C . ASP A 1 298 ? -14.379 5.174 16.207 1.00 79.38 298 ASP A C 1
ATOM 2396 O O . ASP A 1 298 ? -13.277 4.632 16.074 1.00 79.38 298 ASP A O 1
ATOM 2400 N N . PHE A 1 299 ? -15.335 4.610 16.948 1.00 80.56 299 PHE A N 1
ATOM 2401 C CA . PHE A 1 299 ? -15.142 3.353 17.676 1.00 80.56 299 PHE A CA 1
ATOM 2402 C C . PHE A 1 299 ? -14.859 2.152 16.755 1.00 80.56 299 PHE A C 1
ATOM 2404 O O . PHE A 1 299 ? -14.046 1.291 17.088 1.00 80.56 299 PHE A O 1
ATOM 2411 N N . GLU A 1 300 ? -15.482 2.093 15.576 1.00 79.31 300 GLU A N 1
ATOM 2412 C CA . GLU A 1 300 ? -15.242 1.021 14.603 1.00 79.31 300 GLU A CA 1
ATOM 2413 C C . GLU A 1 300 ? -13.821 1.091 14.024 1.00 79.31 300 GLU A C 1
ATOM 2415 O O . GLU A 1 300 ? -13.144 0.067 13.901 1.00 79.31 300 GLU A O 1
ATOM 2420 N N . GLY A 1 301 ? -13.344 2.296 13.709 1.00 82.12 301 GLY A N 1
ATOM 2421 C CA . GLY A 1 301 ? -11.968 2.546 13.299 1.00 82.12 301 GLY A CA 1
ATOM 2422 C C . GLY A 1 301 ? -10.971 2.140 14.378 1.00 82.12 301 GLY A C 1
ATOM 2423 O O . GLY A 1 301 ? -9.969 1.492 14.068 1.00 82.12 301 GLY A O 1
ATOM 2424 N N . GLN A 1 302 ? -11.284 2.422 15.647 1.00 84.69 302 GLN A N 1
ATOM 2425 C CA . GLN A 1 302 ? -10.471 1.968 16.775 1.00 84.69 302 GLN A CA 1
ATOM 2426 C C . GLN A 1 302 ? -10.384 0.438 16.826 1.00 84.69 302 GLN A C 1
ATOM 2428 O O . GLN A 1 302 ? -9.286 -0.114 16.853 1.00 84.69 302 GLN A O 1
ATOM 2433 N N . ILE A 1 303 ? -11.514 -0.267 16.737 1.00 85.25 303 ILE A N 1
ATOM 2434 C CA . ILE A 1 303 ? -11.533 -1.739 16.727 1.00 85.25 303 ILE A CA 1
ATOM 2435 C C . ILE A 1 303 ? -10.660 -2.306 15.609 1.00 85.25 303 ILE A C 1
ATOM 2437 O O . ILE A 1 303 ? -9.906 -3.253 15.835 1.00 85.25 303 ILE A O 1
ATOM 2441 N N . MET A 1 304 ? -10.766 -1.755 14.400 1.00 86.88 304 MET A N 1
ATOM 2442 C CA . MET A 1 304 ? -10.046 -2.274 13.240 1.00 86.88 304 MET A CA 1
ATOM 2443 C C . MET A 1 304 ? -8.543 -2.027 13.319 1.00 86.88 304 MET A C 1
ATOM 2445 O O . MET A 1 304 ? -7.769 -2.949 13.059 1.00 86.88 304 MET A O 1
ATOM 2449 N N . ILE A 1 305 ? -8.128 -0.816 13.700 1.00 89.12 305 ILE A N 1
ATOM 2450 C CA . ILE A 1 305 ? -6.709 -0.478 13.863 1.00 89.12 305 ILE A CA 1
ATOM 2451 C C . ILE A 1 305 ? -6.103 -1.282 15.014 1.00 89.12 305 ILE A C 1
ATOM 2453 O O . ILE A 1 305 ? -5.037 -1.871 14.852 1.00 89.12 305 ILE A O 1
ATOM 2457 N N . GLU A 1 306 ? -6.789 -1.376 16.153 1.00 88.75 306 GLU A N 1
ATOM 2458 C CA . GLU A 1 306 ? -6.300 -2.151 17.292 1.00 88.75 306 GLU A CA 1
ATOM 2459 C C . GLU A 1 306 ? -6.238 -3.648 16.976 1.00 88.75 306 GLU A C 1
ATOM 2461 O O . GLU A 1 306 ? -5.214 -4.275 17.236 1.00 88.75 306 GLU A O 1
ATOM 2466 N N . SER A 1 307 ? -7.270 -4.218 16.344 1.00 88.44 307 SER A N 1
ATOM 2467 C CA . SER A 1 307 ? -7.261 -5.624 15.916 1.00 88.44 307 SER A CA 1
ATOM 2468 C C . SER A 1 307 ? -6.121 -5.909 14.940 1.00 88.44 307 SER A C 1
ATOM 2470 O O . SER A 1 307 ? -5.479 -6.952 15.041 1.00 88.44 307 SER A O 1
ATOM 2472 N N . MET A 1 308 ? -5.840 -4.984 14.018 1.00 90.44 308 MET A N 1
ATOM 2473 C CA . MET A 1 308 ? -4.707 -5.085 13.099 1.00 90.44 308 MET A CA 1
ATOM 2474 C C . MET A 1 308 ? -3.373 -5.089 13.853 1.00 90.44 308 MET A C 1
ATOM 2476 O O . MET A 1 308 ? -2.586 -6.018 13.682 1.00 90.44 308 MET A O 1
ATOM 2480 N N . ILE A 1 309 ? -3.147 -4.108 14.732 1.00 88.44 309 ILE A N 1
ATOM 2481 C CA . ILE A 1 309 ? -1.908 -3.994 15.513 1.00 88.44 309 ILE A CA 1
ATOM 2482 C C . ILE A 1 309 ? -1.713 -5.236 16.383 1.00 88.44 309 ILE A C 1
ATOM 2484 O O . ILE A 1 309 ? -0.655 -5.858 16.339 1.00 88.44 309 ILE A O 1
ATOM 2488 N N . MET A 1 310 ? -2.742 -5.629 17.136 1.00 85.81 310 MET A N 1
ATOM 2489 C CA . MET A 1 310 ? -2.691 -6.806 17.998 1.00 85.81 310 MET A CA 1
ATOM 2490 C C . MET A 1 310 ? -2.450 -8.080 17.196 1.00 85.81 310 MET A C 1
ATOM 2492 O O . MET A 1 310 ? -1.654 -8.902 17.628 1.00 85.81 310 MET A O 1
ATOM 2496 N N . GLY A 1 311 ? -3.070 -8.227 16.023 1.00 86.44 311 GLY A N 1
ATOM 2497 C CA . GLY A 1 311 ? -2.859 -9.378 15.148 1.00 86.44 311 GLY A CA 1
ATOM 2498 C C . GLY A 1 311 ? -1.401 -9.555 14.712 1.00 86.44 311 GLY A C 1
ATOM 2499 O O . GLY A 1 311 ? -0.964 -10.685 14.547 1.00 86.44 311 GLY A O 1
ATOM 2500 N N . PHE A 1 312 ? -0.633 -8.470 14.566 1.00 82.12 312 PHE A N 1
ATOM 2501 C CA . PHE A 1 312 ? 0.798 -8.533 14.236 1.00 82.12 312 PHE A CA 1
ATOM 2502 C C . PHE A 1 312 ? 1.724 -8.701 15.449 1.00 82.12 312 PHE A C 1
ATOM 2504 O O . PHE A 1 312 ? 2.897 -9.024 15.268 1.00 82.12 312 PHE A O 1
ATOM 2511 N N . THR A 1 313 ? 1.242 -8.432 16.666 1.00 76.69 313 THR A N 1
ATOM 2512 C CA . THR A 1 313 ? 2.075 -8.400 17.885 1.00 76.69 313 THR A CA 1
ATOM 2513 C C . THR A 1 313 ? 1.737 -9.466 18.927 1.00 76.69 313 THR A C 1
ATOM 2515 O O . THR A 1 313 ? 2.432 -9.534 19.941 1.00 76.69 313 THR A O 1
ATOM 2518 N N . ALA A 1 314 ? 0.653 -10.217 18.723 1.00 61.53 314 ALA A N 1
ATOM 2519 C CA . ALA A 1 314 ? 0.225 -11.331 19.570 1.00 61.53 314 ALA A CA 1
ATOM 2520 C C . ALA A 1 314 ? 1.027 -12.600 19.259 1.00 61.53 314 ALA A C 1
ATOM 2522 O O . ALA A 1 314 ? 1.355 -13.313 20.232 1.00 61.53 314 ALA A O 1
#

Radius of gyration: 19.64 Å; chains: 1; bounding box: 53×46×50 Å

Sequence (314 aa):
MRLPIYCLLLIAEISRGEKCARHIDKTQEECSTLSISKMVSAEDNLKLSEHVPGAPETAPLFPPWFDLELARTGQEFACKYFAQLVFANIMSLVGGLADLPTRRAIFLTRKSNTPERAFKRYLSTAQQVHLWYHSDILDPSWAKSISTVREIHIYVINYLESLNSTASKFNVNPENNLTGFQPNERLWTAFKMDIAKLNSEDQPLEMEVKQYGLQMAIWPFIGLAILNPEPLGIAMPSEEKGLQGFVHLWSVIGYALGTDEQNIYCKDVWTKNEWQGCKHHLREILLKTFLPQLINLDFEGQIMIESMIMGFTA

Foldseek 3Di:
DCLLVVLLVLLLDLVVPPPPPPPPPDDPPPDDDDDDDDDDDPPPDQPADDDDFFADLPDDLFDPPDDLVLLLLLLVLCVVLVVLLVSLLLSLVLLLLLFPLSVVLVVVVVQQLALQSLLVVVVVVSVLVVCLSPPRCPPVVVLVSLSVLLVSVNVSVVVVVVVVVPDPDPPPPVVPPCVPDDFPPVVVVVNLVSLVVNPDDDDDPDDNPHCQSLVSVLLSSQLCCLQPVVVSVNDPPVCVSSNSSSLSNSLSSCSSSRGDNVVRQPNCCNPPVPSVVRNVVSSCCCSNRRSVSSNVPDPSSSSRSRSNVSSVVD

Secondary structure (DSSP, 8-state):
--HHHHHHHHHHHHHH-TTSTT-TTS-TTS-----------TTS----PPPPPPPPTTS-SS-TT--HHHHHHHHHHHHHTHHHHHHHHHHHHHHHHHSHHHHHHHHTTTSSSSHHHHHHHHHHHHHHHHHHHHS-TTSHHHHHHHHHHHHHHHHHHHHHHHHHHH-S-----TT--GGG----HHHHHHHHHHHTTS--------------HHHHHHHHHHHHHHH-TGGGT--TTTTHHHHHHHHHHHHHHHHHTT--GGG-TTTTHHHH--HHHHHHHHHHHIIIIIHHHHHT--HHHHHHHHHHHHHHH-

Organism: NCBI:txid39272